Protein 3UEP (pdb70)

Foldseek 3Di:
DDPDCVPFDWDKDKDFADDDDDPVRVVPDDPVDDDDRPAPPWHWIFIDTVHHTFAIWTWDQDPNDIDTGGDTTDDDDDDTDDDDD/DDPDCVPPDWDKDKAQADDDDDPVRVVPDDVVDDDDRVADPQGKIFIATPNHGFAIWTWDDDPNDIDTGTDTTDDDDDDDDDDDD

Sequence (170 aa):
PLTDLNQLPVQVSFEVGRQILDWHTLTSLEPGSLIDLTTPVDGEEVRRLLANGRLLGHGRRLVEIQGRLGVRIERRLTEVTISLEVLFQPLTDLNQLPVQVSFEVGRRQILDWHTLTSLEEPGSLIDLTTPVDGEVRLLANGRLLGHGRLVEIQGRLGVRIERLTEVTISLEEVLFQ

Secondary structure (DSSP, 8-state):
----GGG-EEEEEEEES--EEEHHHHHH--TT-EEEEEEESS-EEEEEETTEEEEEEEEEEETTEEEEEEEEE---PPP------/--S-GGG-EEEEEEEEEEEEEEHHHHHT--TT-EEEEEEESS-EEEEEETTEEEEEEEEEEETTEEEEEEEEE------------

Solvent-accessible surface area: 10349 Å² total; per-residue (Å²): 140,67,131,51,104,76,99,4,76,1,57,1,16,0,9,1,3,81,91,93,5,40,95,86,53,15,82,74,21,107,88,35,24,98,9,75,0,90,30,77,51,50,11,86,0,17,0,26,1,69,60,118,70,16,0,48,1,94,8,24,106,50,97,45,101,7,0,0,87,3,97,155,53,44,182,50,107,26,77,66,163,65,137,187,152,120,87,153,51,93,61,96,22,76,4,46,2,18,0,11,9,17,152,51,135,15,44,93,120,65,14,78,75,21,107,86,40,26,71,14,38,9,80,59,79,53,83,4,81,0,56,1,9,2,78,61,127,56,13,0,40,0,78,3,42,120,78,167,44,151,7,0,0,106,1,65,117,68,63,177,48,101,36,86,81,157,73,141,167,157

Organism: Yersinia pseudotuberculosis serotype I (strain IP32953) (NCBI:txid273123)

Nearest PDB structures (foldseek):
  3uep-assembly1_B  TM=1.012E+00  e=7.853E-14  Yersinia pseudotuberculosis
  1o6a-assembly1_A  TM=7.546E-01  e=5.503E-05  Thermotoga maritima
  5xrw-assembly2_B  TM=7.931E-01  e=1.109E-04  Helicobacter pylori 26695
  8t8o-assembly1_N  TM=7.965E-01  e=2.367E-04  Salmonella enterica subsp. enterica serovar Typhimurium
  5xrw-assembly1_C  TM=8.140E-01  e=9.606E-04  Helicobacter pylori 26695

CATH classification: 2.30.330.10

InterPro domains:
  IPR001543 Flagellar motor switch protein FliN-like, C-terminal domain [PF01052] (232-301)
  IPR003283 Type III secretion system outer membrane, SpaO [PR01339] (119-132)
  IPR003283 Type III secretion system outer membrane, SpaO [PR01339] (173-183)
  IPR003283 Type III secretion system outer membrane, SpaO [PR01339] (234-246)
  IPR003283 Type III secretion system outer membrane, SpaO [PR01339] (278-295)
  IPR013385 Type III secretion system apparatus protein YscQ/HrcQ/SpaO [TIGR02551] (39-301)
  IPR036429 SpoA-like superfamily [G3DSA:2.30.330.10] (218-307)
  IPR036429 SpoA-like superfamily [SSF101801] (229-301)

B-factor: mean 47.92, std 18.42, range [18.28, 137.52]

Structure (mmCIF, N/CA/C/O backbone):
data_3UEP
#
_entry.id   3UEP
#
_cell.length_a   114.130
_cell.length_b   114.130
_cell.length_c   88.560
_cell.angle_alpha   90.00
_cell.angle_beta   90.00
_cell.angle_gamma   120.00
#
_symmetry.space_group_name_H-M   'H 3 2'
#
loop_
_entity.id
_entity.type
_entity.pdbx_description
1 polymer 'YscQ-C, type III secretion protein'
2 water water
#
loop_
_atom_site.group_PDB
_atom_site.id
_atom_site.type_symbol
_atom_site.label_atom_id
_atom_site.label_alt_id
_atom_site.label_comp_id
_atom_site.label_asym_id
_atom_site.label_entity_id
_atom_site.label_seq_id
_atom_site.pdbx_PDB_ins_code
_atom_site.Cartn_x
_atom_site.Cartn_y
_atom_site.Cartn_z
_atom_site.occupancy
_atom_site.B_iso_or_equiv
_atom_site.auth_seq_id
_atom_site.auth_comp_id
_atom_site.auth_asym_id
_atom_site.auth_atom_id
_atom_site.pdbx_PDB_model_num
ATOM 1 N N . PRO A 1 12 ? -23.609 12.952 -41.878 1.00 89.25 229 PRO A N 1
ATOM 2 C CA . PRO A 1 12 ? -23.401 14.251 -41.224 1.00 88.02 229 PRO A CA 1
ATOM 3 C C . PRO A 1 12 ? -24.003 14.267 -39.820 1.00 74.90 229 PRO A C 1
ATOM 4 O O . PRO A 1 12 ? -25.025 14.925 -39.612 1.00 74.95 229 PRO A O 1
ATOM 8 N N . LEU A 1 13 ? -23.372 13.565 -38.879 1.00 60.71 230 LEU A N 1
ATOM 9 C CA . LEU A 1 13 ? -23.931 13.388 -37.543 1.00 47.43 230 LEU A CA 1
ATOM 10 C C . LEU A 1 13 ? -23.688 14.581 -36.619 1.00 47.28 230 LEU A C 1
ATOM 11 O O . LEU A 1 13 ? -22.554 14.869 -36.233 1.00 48.33 230 LEU A O 1
ATOM 16 N N . THR A 1 14 ? -24.762 15.272 -36.258 1.00 43.46 231 THR A N 1
ATOM 17 C CA . THR A 1 14 ? -24.646 16.443 -35.399 1.00 44.41 231 THR A CA 1
ATOM 18 C C . THR A 1 14 ? -25.224 16.158 -34.015 1.00 41.83 231 THR A C 1
ATOM 19 O O . THR A 1 14 ? -25.072 16.940 -33.081 1.00 45.78 231 THR A O 1
ATOM 23 N N . ASP A 1 15 ? -25.883 15.016 -33.892 1.00 38.47 232 ASP A N 1
ATOM 24 C CA . ASP A 1 15 ? -26.425 14.560 -32.625 1.00 35.44 232 ASP A CA 1
ATOM 25 C C . ASP A 1 15 ? -25.662 13.305 -32.202 1.00 28.10 232 ASP A C 1
ATOM 26 O O . ASP A 1 15 ? -25.869 12.232 -32.757 1.00 37.39 232 ASP A O 1
ATOM 31 N N . LEU A 1 16 ? -24.765 13.441 -31.233 1.00 27.88 233 LEU A N 1
ATOM 32 C CA . LEU A 1 16 ? -23.949 12.312 -30.795 1.00 31.39 233 LEU A CA 1
ATOM 33 C C . LEU A 1 16 ? -24.797 11.157 -30.252 1.00 34.52 233 LEU A C 1
ATOM 34 O O . LEU A 1 16 ? -24.357 10.016 -30.251 1.00 33.78 233 LEU A O 1
ATOM 39 N N . ASN A 1 17 ? -26.009 11.455 -29.786 1.00 31.52 234 ASN A N 1
ATOM 40 C CA . ASN A 1 17 ? -26.900 10.418 -29.264 1.00 26.81 234 ASN A CA 1
ATOM 41 C C . ASN A 1 17 ? -27.330 9.446 -30.348 1.00 29.75 234 ASN A C 1
ATOM 42 O O . ASN A 1 17 ? -27.951 8.421 -30.064 1.00 32.27 234 ASN A O 1
ATOM 47 N N . GLN A 1 18 ? -27.008 9.774 -31.596 1.00 25.38 235 GLN A N 1
ATOM 48 C CA . GLN A 1 18 ? -27.348 8.901 -32.713 1.00 25.01 235 GLN A CA 1
ATOM 49 C C . GLN A 1 18 ? -26.142 8.145 -33.272 1.00 27.67 235 GLN A C 1
ATOM 50 O O . GLN A 1 18 ? -26.257 7.437 -34.286 1.00 26.30 235 GLN A O 1
ATOM 56 N N . LEU A 1 19 ? -24.994 8.278 -32.609 1.00 26.60 236 LEU A N 1
ATOM 57 C CA . LEU A 1 19 ? -23.775 7.573 -33.035 1.00 31.50 236 LEU A CA 1
ATOM 58 C C . LEU A 1 19 ? -23.996 6.061 -32.996 1.00 30.19 236 LEU A C 1
ATOM 59 O O . LEU A 1 19 ? -24.541 5.545 -32.028 1.00 28.91 236 LEU A O 1
ATOM 64 N N . PRO A 1 20 ? -23.553 5.343 -34.035 1.00 30.83 237 PRO A N 1
ATOM 65 C CA . PRO A 1 20 ? -23.762 3.889 -34.037 1.00 31.68 237 PRO A CA 1
ATOM 66 C C . PRO A 1 20 ? -22.839 3.174 -33.045 1.00 36.44 237 PRO A C 1
ATOM 67 O O . PRO A 1 20 ? -21.704 3.602 -32.834 1.00 35.98 237 PRO A O 1
ATOM 71 N N . VAL A 1 21 ? -23.346 2.095 -32.452 1.00 36.38 238 VAL A N 1
ATOM 72 C CA . VAL A 1 21 ? -22.557 1.187 -31.630 1.00 37.10 238 VAL A CA 1
ATOM 73 C C . VAL A 1 21 ? -22.830 -0.243 -32.087 1.00 38.85 238 VAL A C 1
ATOM 74 O O . VAL A 1 21 ? -23.989 -0.658 -32.206 1.00 36.47 238 VAL A O 1
ATOM 78 N N . GLN A 1 22 ? -21.761 -0.980 -32.374 1.00 29.95 239 GLN A N 1
ATOM 79 C CA . GLN A 1 22 ? -21.875 -2.372 -32.806 1.00 36.93 239 GLN A CA 1
ATOM 80 C C . GLN A 1 22 ? -22.032 -3.294 -31.599 1.00 35.32 239 GLN A C 1
ATOM 81 O O . GLN A 1 22 ? -21.086 -3.514 -30.831 1.00 32.45 239 GLN A O 1
ATOM 83 N N . VAL A 1 23 ? -23.242 -3.811 -31.418 1.00 32.00 240 VAL A N 1
ATOM 84 C CA . VAL A 1 23 ? -23.530 -4.671 -30.281 1.00 29.94 240 VAL A CA 1
ATOM 85 C C . VAL A 1 23 ? -23.594 -6.107 -30.767 1.00 35.03 240 VAL A C 1
ATOM 86 O O . VAL A 1 23 ? -24.169 -6.381 -31.814 1.00 38.15 240 VAL A O 1
ATOM 90 N N . SER A 1 24 ? -22.963 -7.013 -30.033 1.00 31.48 241 SER A N 1
ATOM 91 C CA . SER A 1 24 ? -23.019 -8.432 -30.368 1.00 36.44 241 SER A CA 1
ATOM 92 C C . SER A 1 24 ? -23.527 -9.228 -29.161 1.00 37.55 241 SER A C 1
ATOM 93 O O . SER A 1 24 ? -23.410 -8.773 -28.015 1.00 32.59 241 SER A O 1
ATOM 96 N N . PHE A 1 25 ? -24.101 -10.401 -29.422 1.00 33.23 242 PHE A N 1
ATOM 97 C CA . PHE A 1 25 ? -24.721 -11.210 -28.372 1.00 31.64 242 PHE A CA 1
ATOM 98 C C . PHE A 1 25 ? -24.081 -12.583 -28.383 1.00 28.81 242 PHE A C 1
ATOM 99 O O . PHE A 1 25 ? -24.081 -13.255 -29.407 1.00 28.67 242 PHE A O 1
ATOM 107 N N . GLU A 1 26 ? -23.540 -13.003 -27.245 1.00 24.85 243 GLU A N 1
ATOM 108 C CA . GLU A 1 26 ? -22.801 -14.246 -27.172 1.00 30.44 243 GLU A CA 1
ATOM 109 C C . GLU A 1 26 ? -23.388 -15.181 -26.137 1.00 35.59 243 GLU A C 1
ATOM 110 O O . GLU A 1 26 ? -23.817 -14.735 -25.079 1.00 32.70 243 GLU A O 1
ATOM 116 N N . VAL A 1 27 ? -23.369 -16.482 -26.425 1.00 34.62 244 VAL A N 1
ATOM 117 C CA . VAL A 1 27 ? -23.844 -17.474 -25.466 1.00 36.05 244 VAL A CA 1
ATOM 118 C C . VAL A 1 27 ? -22.797 -18.551 -25.222 1.00 30.27 244 VAL A C 1
ATOM 119 O O . VAL A 1 27 ? -21.977 -18.839 -26.082 1.00 26.26 244 VAL A O 1
ATOM 123 N N . GLY A 1 28 ? -22.838 -19.152 -24.043 1.00 62.97 245 GLY A N 1
ATOM 124 C CA . GLY A 1 28 ? -22.074 -20.352 -23.813 1.00 58.09 245 GLY A CA 1
ATOM 125 C C . GLY A 1 28 ? -20.652 -20.129 -23.362 1.00 58.42 245 GLY A C 1
ATOM 126 O O . GLY A 1 28 ? -20.191 -18.982 -23.234 1.00 54.16 245 GLY A O 1
ATOM 127 N N . ARG A 1 29 ? -19.971 -21.254 -23.120 1.00 54.21 246 ARG A N 1
ATOM 128 C CA . ARG A 1 29 ? -18.628 -21.286 -22.551 1.00 56.54 246 ARG A CA 1
ATOM 129 C C . ARG A 1 29 ? -17.694 -20.394 -23.329 1.00 57.69 246 ARG A C 1
ATOM 130 O O . ARG A 1 29 ? -17.996 -19.956 -24.444 1.00 60.20 246 ARG A O 1
ATOM 138 N N . GLN A 1 30 ? -16.534 -20.152 -22.750 1.00 63.81 247 GLN A N 1
ATOM 139 C CA . GLN A 1 30 ? -15.567 -19.293 -23.398 1.00 66.47 247 GLN A CA 1
ATOM 140 C C . GLN A 1 30 ? -14.215 -19.987 -23.480 1.00 66.71 247 GLN A C 1
ATOM 141 O O . GLN A 1 30 ? -13.235 -19.367 -23.896 1.00 78.43 247 GLN A O 1
ATOM 147 N N . ILE A 1 31 ? -14.160 -21.272 -23.103 1.00 52.46 248 ILE A N 1
ATOM 148 C CA . ILE A 1 31 ? -12.887 -22.006 -23.140 1.00 58.32 248 ILE A CA 1
ATOM 149 C C . ILE A 1 31 ? -12.942 -23.387 -23.799 1.00 67.85 248 ILE A C 1
ATOM 150 O O . ILE A 1 31 ? -13.631 -24.284 -23.317 1.00 81.31 248 ILE A O 1
ATOM 155 N N . LEU A 1 32 ? -12.204 -23.548 -24.896 1.00 56.09 249 LEU A N 1
ATOM 156 C CA . LEU A 1 32 ? -11.899 -24.871 -25.447 1.00 41.70 249 LEU A CA 1
ATOM 157 C C . LEU A 1 32 ? -10.382 -25.020 -25.526 1.00 39.78 249 LEU A C 1
ATOM 158 O O . LEU A 1 32 ? -9.687 -24.091 -25.950 1.00 34.97 249 LEU A O 1
ATOM 163 N N . ASP A 1 33 ? -9.847 -26.167 -25.128 1.00 30.02 250 ASP A N 1
ATOM 164 C CA . ASP A 1 33 ? -8.423 -26.384 -25.358 1.00 29.77 250 ASP A CA 1
ATOM 165 C C . ASP A 1 33 ? -8.119 -26.628 -26.836 1.00 26.73 250 ASP A C 1
ATOM 166 O O . ASP A 1 33 ? -9.024 -26.741 -27.653 1.00 37.17 250 ASP A O 1
ATOM 171 N N . TRP A 1 34 ? -6.839 -26.702 -27.180 1.00 33.95 251 TRP A N 1
ATOM 172 C CA . TRP A 1 34 ? -6.442 -26.860 -28.577 1.00 25.76 251 TRP A CA 1
ATOM 173 C C . TRP A 1 34 ? -6.798 -28.220 -29.152 1.00 18.42 251 TRP A C 1
ATOM 174 O O . TRP A 1 34 ? -7.204 -28.309 -30.311 1.00 23.23 251 TRP A O 1
ATOM 185 N N . HIS A 1 35 ? -6.628 -29.282 -28.369 1.00 18.28 252 HIS A N 1
ATOM 186 C CA . HIS A 1 35 ? -7.081 -30.615 -28.816 1.00 27.29 252 HIS A CA 1
ATOM 187 C C . HIS A 1 35 ? -8.518 -30.516 -29.333 1.00 30.81 252 HIS A C 1
ATOM 188 O O . HIS A 1 35 ? -8.852 -31.040 -30.389 1.00 29.37 252 HIS A O 1
ATOM 195 N N . THR A 1 36 ? -9.367 -29.847 -28.563 1.00 34.89 253 THR A N 1
ATOM 196 C CA . THR A 1 36 ? -10.781 -29.709 -28.902 1.00 26.69 253 THR A CA 1
ATOM 197 C C . THR A 1 36 ? -10.996 -28.875 -30.170 1.00 23.02 253 THR A C 1
ATOM 198 O O . THR A 1 36 ? -11.758 -29.282 -31.039 1.00 32.68 253 THR A O 1
ATOM 202 N N . LEU A 1 37 ? -10.301 -27.745 -30.300 1.00 20.36 254 LEU A N 1
ATOM 203 C CA . LEU A 1 37 ? -10.452 -26.899 -31.497 1.00 20.81 254 LEU A CA 1
ATOM 204 C C . LEU A 1 37 ? -9.932 -27.571 -32.745 1.00 27.57 254 LEU A C 1
ATOM 205 O O . LEU A 1 37 ? -10.546 -27.480 -33.811 1.00 30.59 254 LEU A O 1
ATOM 210 N N . THR A 1 38 ? -8.780 -28.225 -32.632 1.00 28.67 255 THR A N 1
ATOM 211 C CA . THR A 1 38 ? -8.198 -28.882 -33.806 1.00 28.24 255 THR A CA 1
ATOM 212 C C . THR A 1 38 ? -8.988 -30.112 -34.234 1.00 22.50 255 THR A C 1
ATOM 213 O O . THR A 1 38 ? -8.922 -30.517 -35.384 1.00 27.31 255 THR A O 1
ATOM 217 N N . SER A 1 39 ? -9.741 -30.710 -33.322 1.00 25.85 256 SER A N 1
ATOM 218 C CA . SER A 1 39 ? -10.591 -31.857 -33.699 1.00 34.29 256 SER A CA 1
ATOM 219 C C . SER A 1 39 ? -11.923 -31.431 -34.328 1.00 30.15 256 SER A C 1
ATOM 220 O O . SER A 1 39 ? -12.646 -32.255 -34.864 1.00 26.89 256 SER A O 1
ATOM 223 N N . LEU A 1 40 ? -12.253 -30.147 -34.268 1.00 37.94 257 LEU A N 1
ATOM 224 C CA . LEU A 1 40 ? -13.532 -29.691 -34.813 1.00 33.62 257 LEU A CA 1
ATOM 225 C C . LEU A 1 40 ? -13.625 -29.932 -36.316 1.00 33.60 257 LEU A C 1
ATOM 226 O O . LEU A 1 40 ? -12.650 -29.747 -37.044 1.00 29.76 257 LEU A O 1
ATOM 231 N N . GLU A 1 41 ? -14.795 -30.389 -36.764 1.00 27.09 258 GLU A N 1
ATOM 232 C CA . GLU A 1 41 ? -15.090 -30.512 -38.186 1.00 34.13 258 GLU A CA 1
ATOM 233 C C . GLU A 1 41 ? -16.609 -30.403 -38.374 1.00 27.69 258 GLU A C 1
ATOM 234 O O . GLU A 1 41 ? -17.360 -30.453 -37.400 1.00 23.35 258 GLU A O 1
ATOM 240 N N . PRO A 1 42 ? -17.066 -30.234 -39.621 1.00 19.58 259 PRO A N 1
ATOM 241 C CA . PRO A 1 42 ? -18.518 -30.175 -39.843 1.00 31.28 259 PRO A CA 1
ATOM 242 C C . PRO A 1 42 ? -19.202 -31.416 -39.270 1.00 29.04 259 PRO A C 1
ATOM 243 O O . PRO A 1 42 ? -18.756 -32.544 -39.516 1.00 31.72 259 PRO A O 1
ATOM 247 N N . GLY A 1 43 ? -20.264 -31.206 -38.499 1.00 26.62 260 GLY A N 1
ATOM 248 C CA . GLY A 1 43 ? -20.941 -32.298 -37.811 1.00 23.53 260 GLY A CA 1
ATOM 249 C C . GLY A 1 43 ? -20.590 -32.353 -36.336 1.00 27.26 260 GLY A C 1
ATOM 250 O O . GLY A 1 43 ? -21.339 -32.940 -35.549 1.00 27.45 260 GLY A O 1
ATOM 251 N N . SER A 1 44 ? -19.460 -31.743 -35.951 1.00 23.97 261 SER A N 1
ATOM 252 C CA . SER A 1 44 ? -19.055 -31.741 -34.537 1.00 23.56 261 SER A CA 1
ATOM 253 C C . SER A 1 44 ? -20.113 -31.070 -33.682 1.00 24.21 261 SER A C 1
ATOM 254 O O . SER A 1 44 ? -20.691 -30.072 -34.094 1.00 27.33 261 SER A O 1
ATOM 257 N N . LEU A 1 45 ? -20.362 -31.615 -32.492 1.00 24.59 262 LEU A N 1
ATOM 258 C CA . LEU A 1 45 ? -21.313 -31.009 -31.556 1.00 23.32 262 LEU A CA 1
ATOM 259 C C . LEU A 1 45 ? -20.582 -30.454 -30.354 1.00 34.84 262 LEU A C 1
ATOM 260 O O . LEU A 1 45 ? -19.648 -31.073 -29.836 1.00 38.08 262 LEU A O 1
ATOM 265 N N . ILE A 1 46 ? -20.995 -29.269 -29.923 1.00 34.99 263 ILE A N 1
ATOM 266 C CA . ILE A 1 46 ? -20.384 -28.646 -28.773 1.00 30.76 263 ILE A CA 1
ATOM 267 C C . ILE A 1 46 ? -21.468 -28.329 -27.780 1.00 32.19 263 ILE A C 1
ATOM 268 O O . ILE A 1 46 ? -22.478 -27.700 -28.114 1.00 32.39 263 ILE A O 1
ATOM 273 N N . ASP A 1 47 ? -21.261 -28.792 -26.557 1.00 30.15 264 ASP A N 1
ATOM 274 C CA . ASP A 1 47 ? -22.124 -28.409 -25.473 1.00 39.64 264 ASP A CA 1
ATOM 275 C C . ASP A 1 47 ? -21.655 -27.025 -25.014 1.00 46.82 264 ASP A C 1
ATOM 276 O O . ASP A 1 47 ? -20.463 -26.831 -24.755 1.00 43.62 264 ASP A O 1
ATOM 281 N N . LEU A 1 48 ? -22.579 -26.069 -24.938 1.00 40.59 265 LEU A N 1
ATOM 282 C CA . LEU A 1 48 ? -22.242 -24.693 -24.581 1.00 42.87 265 LEU A CA 1
ATOM 283 C C . LEU A 1 48 ? -22.211 -24.463 -23.069 1.00 51.04 265 LEU A C 1
ATOM 284 O O . LEU A 1 48 ? -21.987 -23.341 -22.614 1.00 54.87 265 LEU A O 1
ATOM 289 N N . THR A 1 49 ? -22.446 -25.524 -22.297 1.00 81.69 266 THR A N 1
ATOM 290 C CA . THR A 1 49 ? -22.421 -25.448 -20.836 1.00 69.12 266 THR A CA 1
ATOM 291 C C . THR A 1 49 ? -23.435 -24.440 -20.306 1.00 66.98 266 THR A C 1
ATOM 292 O O . THR A 1 49 ? -23.136 -23.669 -19.400 1.00 76.36 266 THR A O 1
ATOM 296 N N . THR A 1 50 ? -24.631 -24.440 -20.881 1.00 68.46 267 THR A N 1
ATOM 297 C CA . THR A 1 50 ? -25.717 -23.575 -20.412 1.00 70.42 267 THR A CA 1
ATOM 298 C C . THR A 1 50 ? -27.058 -24.175 -20.823 1.00 69.69 267 THR A C 1
ATOM 299 O O . THR A 1 50 ? -27.134 -24.889 -21.822 1.00 67.52 267 THR A O 1
ATOM 303 N N . PRO A 1 51 ? -28.127 -23.887 -20.059 1.00 72.47 268 PRO A N 1
ATOM 304 C CA . PRO A 1 51 ? -29.445 -24.417 -20.433 1.00 67.30 268 PRO A CA 1
ATOM 305 C C . PRO A 1 51 ? -29.907 -23.801 -21.753 1.00 69.53 268 PRO A C 1
ATOM 306 O O . PRO A 1 51 ? -29.183 -22.977 -22.325 1.00 71.95 268 PRO A O 1
ATOM 310 N N . VAL A 1 52 ? -31.087 -24.194 -22.226 1.00 68.08 269 VAL A N 1
ATOM 311 C CA . VAL A 1 52 ? -31.611 -23.697 -23.499 1.00 77.61 269 VAL A CA 1
ATOM 312 C C . VAL A 1 52 ? -31.892 -22.192 -23.489 1.00 86.97 269 VAL A C 1
ATOM 313 O O . VAL A 1 52 ? -31.856 -21.547 -24.537 1.00 80.88 269 VAL A O 1
ATOM 317 N N . ASP A 1 53 ? -32.170 -21.638 -22.311 1.00 101.14 270 ASP A N 1
ATOM 318 C CA . ASP A 1 53 ? -32.212 -20.184 -22.150 1.00 110.39 270 ASP A CA 1
ATOM 319 C C . ASP A 1 53 ? -30.784 -19.655 -21.956 1.00 107.73 270 ASP A C 1
ATOM 320 O O . ASP A 1 53 ? -30.128 -19.251 -22.919 1.00 108.92 270 ASP A O 1
ATOM 325 N N . GLY A 1 54 ? -30.296 -19.673 -20.721 1.00 103.01 271 GLY A N 1
ATOM 326 C CA . GLY A 1 54 ? -28.879 -19.481 -20.473 1.00 96.63 271 GLY A CA 1
ATOM 327 C C . GLY A 1 54 ? -28.286 -18.112 -20.753 1.00 92.39 271 GLY A C 1
ATOM 328 O O . GLY A 1 54 ? -28.838 -17.297 -21.487 1.00 86.07 271 GLY A O 1
ATOM 329 N N . GLU A 1 55 ? -27.115 -17.899 -20.170 1.00 43.51 272 GLU A N 1
ATOM 330 C CA A GLU A 1 55 ? -26.442 -16.603 -20.187 0.58 42.65 272 GLU A CA 1
ATOM 331 C CA B GLU A 1 55 ? -26.426 -16.615 -20.193 0.42 42.59 272 GLU A CA 1
ATOM 332 C C . GLU A 1 55 ? -26.155 -16.079 -21.595 1.00 35.99 272 GLU A C 1
ATOM 333 O O . GLU A 1 55 ? -25.586 -16.772 -22.432 1.00 35.38 272 GLU A O 1
ATOM 344 N N . VAL A 1 56 ? -26.554 -14.836 -21.843 1.00 34.24 273 VAL A N 1
ATOM 345 C CA . VAL A 1 56 ? -26.140 -14.121 -23.043 1.00 33.83 273 VAL A CA 1
ATOM 346 C C . VAL A 1 56 ? -25.290 -12.949 -22.560 1.00 37.50 273 VAL A C 1
ATOM 347 O O . VAL A 1 56 ? -25.665 -12.245 -21.618 1.00 38.86 273 VAL A O 1
ATOM 351 N N . ARG A 1 57 ? -24.126 -12.753 -23.162 1.00 34.64 274 ARG A N 1
ATOM 352 C CA A ARG A 1 57 ? -23.326 -11.579 -22.846 0.50 32.01 274 ARG A CA 1
ATOM 353 C CA B ARG A 1 57 ? -23.309 -11.581 -22.858 0.50 32.05 274 ARG A CA 1
ATOM 354 C C . ARG A 1 57 ? -23.508 -10.562 -23.963 1.00 35.28 274 ARG A C 1
ATOM 355 O O . ARG A 1 57 ? -23.432 -10.905 -25.139 1.00 36.79 274 ARG A O 1
ATOM 370 N N . LEU A 1 58 ? -23.780 -9.314 -23.589 1.00 33.10 275 LEU A N 1
ATOM 371 C CA . LEU A 1 58 ? -23.839 -8.247 -24.569 1.00 32.47 275 LEU A CA 1
ATOM 372 C C . LEU A 1 58 ? -22.491 -7.563 -24.642 1.00 32.58 275 LEU A C 1
ATOM 373 O O . LEU A 1 58 ? -21.968 -7.099 -23.635 1.00 36.42 275 LEU A O 1
ATOM 378 N N . LEU A 1 59 ? -21.932 -7.490 -25.840 1.00 31.09 276 LEU A N 1
ATOM 379 C CA . LEU A 1 59 ? -20.694 -6.777 -26.034 1.00 25.30 276 LEU A CA 1
ATOM 380 C C . LEU A 1 59 ? -20.992 -5.532 -26.873 1.00 42.78 276 LEU A C 1
ATOM 381 O O . LEU A 1 59 ? -21.799 -5.581 -27.798 1.00 45.75 276 LEU A O 1
ATOM 386 N N . ALA A 1 60 ? -20.387 -4.405 -26.503 1.00 42.42 277 ALA A N 1
ATOM 387 C CA . ALA A 1 60 ? -20.479 -3.179 -27.294 1.00 48.19 277 ALA A CA 1
ATOM 388 C C . ALA A 1 60 ? -19.078 -2.930 -27.809 1.00 45.25 277 ALA A C 1
ATOM 389 O O . ALA A 1 60 ? -18.150 -2.749 -27.026 1.00 45.84 277 ALA A O 1
ATOM 391 N N . ASN A 1 61 ? -18.919 -2.975 -29.126 1.00 48.32 278 ASN A N 1
ATOM 392 C CA . ASN A 1 61 ? -17.587 -2.953 -29.724 1.00 56.86 278 ASN A CA 1
ATOM 393 C C . ASN A 1 61 ? -16.593 -3.926 -29.042 1.00 57.53 278 ASN A C 1
ATOM 394 O O . ASN A 1 61 ? -15.434 -3.575 -28.801 1.00 59.01 278 ASN A O 1
ATOM 399 N N . GLY A 1 62 ? -17.050 -5.139 -28.729 1.00 49.70 279 GLY A N 1
ATOM 400 C CA . GLY A 1 62 ? -16.188 -6.148 -28.128 1.00 44.85 279 GLY A CA 1
ATOM 401 C C . GLY A 1 62 ? -15.913 -6.088 -26.625 1.00 52.79 279 GLY A C 1
ATOM 402 O O . GLY A 1 62 ? -15.212 -6.953 -26.099 1.00 48.57 279 GLY A O 1
ATOM 403 N N . ARG A 1 63 ? -16.451 -5.081 -25.934 1.00 51.00 280 ARG A N 1
ATOM 404 C CA . ARG A 1 63 ? -16.321 -4.973 -24.481 1.00 47.53 280 ARG A CA 1
ATOM 405 C C . ARG A 1 63 ? -17.646 -5.299 -23.789 1.00 41.83 280 ARG A C 1
ATOM 406 O O . ARG A 1 63 ? -18.711 -4.921 -24.265 1.00 43.88 280 ARG A O 1
ATOM 414 N N . LEU A 1 64 ? -17.571 -5.964 -22.644 1.00 42.41 281 LEU A N 1
ATOM 415 C CA . LEU A 1 64 ? -18.758 -6.456 -21.953 1.00 40.14 281 LEU A CA 1
ATOM 416 C C . LEU A 1 64 ? -19.680 -5.316 -21.507 1.00 39.25 281 LEU A C 1
ATOM 417 O O . LEU A 1 64 ? -19.280 -4.437 -20.746 1.00 40.62 281 LEU A O 1
ATOM 422 N N . LEU A 1 65 ? -20.926 -5.355 -21.968 1.00 27.54 282 LEU A N 1
ATOM 423 C CA . LEU A 1 65 ? -21.884 -4.294 -21.693 1.00 32.92 282 LEU A CA 1
ATOM 424 C C . LEU A 1 65 ? -22.976 -4.776 -20.739 1.00 37.64 282 LEU A C 1
ATOM 425 O O . LEU A 1 65 ? -23.600 -3.988 -20.042 1.00 42.22 282 LEU A O 1
ATOM 430 N N . GLY A 1 66 ? -23.220 -6.078 -20.713 1.00 37.44 283 GLY A N 1
ATOM 431 C CA . GLY A 1 66 ? -24.254 -6.611 -19.848 1.00 33.15 283 GLY A CA 1
ATOM 432 C C . GLY A 1 66 ? -24.586 -8.060 -20.110 1.00 32.16 283 GLY A C 1
ATOM 433 O O . GLY A 1 66 ? -23.969 -8.708 -20.966 1.00 35.36 283 GLY A O 1
ATOM 434 N N . HIS A 1 67 ? -25.570 -8.562 -19.373 1.00 34.13 284 HIS A N 1
ATOM 435 C CA . HIS A 1 67 ? -25.924 -9.981 -19.392 1.00 37.55 284 HIS A CA 1
ATOM 436 C C . HIS A 1 67 ? -27.432 -10.116 -19.568 1.00 36.34 284 HIS A C 1
ATOM 437 O O . HIS A 1 67 ? -28.201 -9.263 -19.133 1.00 35.41 284 HIS A O 1
ATOM 444 N N . GLY A 1 68 ? -27.843 -11.194 -20.218 1.00 31.16 285 GLY A N 1
ATOM 445 C CA . GLY A 1 68 ? -29.232 -11.406 -20.547 1.00 30.12 285 GLY A CA 1
ATOM 446 C C . GLY A 1 68 ? -29.536 -12.887 -20.675 1.00 36.57 285 GLY A C 1
ATOM 447 O O . GLY A 1 68 ? -28.709 -13.736 -20.356 1.00 34.94 285 GLY A O 1
ATOM 448 N N . ARG A 1 69 ? -30.723 -13.189 -21.177 1.00 34.64 286 ARG A N 1
ATOM 449 C CA A ARG A 1 69 ? -31.188 -14.556 -21.302 0.62 37.09 286 ARG A CA 1
ATOM 450 C CA B ARG A 1 69 ? -31.173 -14.562 -21.309 0.38 37.86 286 ARG A CA 1
ATOM 451 C C . ARG A 1 69 ? -31.781 -14.763 -22.689 1.00 38.26 286 ARG A C 1
ATOM 452 O O . ARG A 1 69 ? -32.524 -13.911 -23.174 1.00 45.70 286 ARG A O 1
ATOM 467 N N . LEU A 1 70 ? -31.455 -15.882 -23.335 1.00 34.85 287 LEU A N 1
ATOM 468 C CA . LEU A 1 70 ? -32.073 -16.184 -24.621 1.00 42.60 287 LEU A CA 1
ATOM 469 C C . LEU A 1 70 ? -33.538 -16.495 -24.387 1.00 48.27 287 LEU A C 1
ATOM 470 O O . LEU A 1 70 ? -33.866 -17.274 -23.499 1.00 49.60 287 LEU A O 1
ATOM 475 N N . VAL A 1 71 ? -34.413 -15.893 -25.185 1.00 47.59 288 VAL A N 1
ATOM 476 C CA . VAL A 1 71 ? -35.830 -16.240 -25.184 1.00 43.53 288 VAL A CA 1
ATOM 477 C C . VAL A 1 71 ? -36.295 -16.477 -26.622 1.00 48.08 288 VAL A C 1
ATOM 478 O O . VAL A 1 71 ? -35.665 -16.011 -27.574 1.00 49.89 288 VAL A O 1
ATOM 482 N N . GLU A 1 72 ? -37.394 -17.207 -26.775 1.00 59.00 289 GLU A N 1
ATOM 483 C CA . GLU A 1 72 ? -37.964 -17.470 -28.090 1.00 68.15 289 GLU A CA 1
ATOM 484 C C . GLU A 1 72 ? -39.330 -16.810 -28.200 1.00 71.40 289 GLU A C 1
ATOM 485 O O . GLU A 1 72 ? -40.336 -17.373 -27.765 1.00 82.05 289 GLU A O 1
ATOM 491 N N . ILE A 1 73 ? -39.372 -15.612 -28.770 1.00 65.89 290 ILE A N 1
ATOM 492 C CA . ILE A 1 73 ? -40.649 -14.929 -28.946 1.00 72.95 290 ILE A CA 1
ATOM 493 C C . ILE A 1 73 ? -41.261 -15.174 -30.323 1.00 69.56 290 ILE A C 1
ATOM 494 O O . ILE A 1 73 ? -40.858 -14.563 -31.312 1.00 76.22 290 ILE A O 1
ATOM 499 N N . GLN A 1 74 ? -42.235 -16.078 -30.371 1.00 68.12 291 GLN A N 1
ATOM 500 C CA . GLN A 1 74 ? -42.991 -16.338 -31.588 1.00 73.21 291 GLN A CA 1
ATOM 501 C C . GLN A 1 74 ? -42.108 -16.899 -32.691 1.00 73.59 291 GLN A C 1
ATOM 502 O O . GLN A 1 74 ? -42.132 -16.416 -33.824 1.00 75.09 291 GLN A O 1
ATOM 504 N N . GLY A 1 75 ? -41.330 -17.923 -32.353 1.00 74.84 292 GLY A N 1
ATOM 505 C CA . GLY A 1 75 ? -40.499 -18.601 -33.328 1.00 74.04 292 GLY A CA 1
ATOM 506 C C . GLY A 1 75 ? -39.242 -17.831 -33.675 1.00 80.18 292 GLY A C 1
ATOM 507 O O . GLY A 1 75 ? -38.454 -18.271 -34.518 1.00 87.03 292 GLY A O 1
ATOM 508 N N . ARG A 1 76 ? -39.050 -16.683 -33.029 1.00 73.13 293 ARG A N 1
ATOM 509 C CA . ARG A 1 76 ? -37.849 -15.878 -33.250 1.00 68.19 293 ARG A CA 1
ATOM 510 C C . ARG A 1 76 ? -37.000 -15.722 -31.996 1.00 57.12 293 ARG A C 1
ATOM 511 O O . ARG A 1 76 ? -37.506 -15.638 -30.884 1.00 62.89 293 ARG A O 1
ATOM 519 N N . LEU A 1 77 ? -35.694 -15.668 -32.195 1.00 46.05 294 LEU A N 1
ATOM 520 C CA . LEU A 1 77 ? -34.748 -15.558 -31.106 1.00 42.53 294 LEU A CA 1
ATOM 521 C C . LEU A 1 77 ? -34.671 -14.127 -30.573 1.00 40.64 294 LEU A C 1
ATOM 522 O O . LEU A 1 77 ? -34.565 -13.166 -31.340 1.00 40.37 294 LEU A O 1
ATOM 527 N N . GLY A 1 78 ? -34.718 -13.986 -29.256 1.00 38.33 295 GLY A N 1
ATOM 528 C CA . GLY A 1 78 ? -34.555 -12.685 -28.640 1.00 38.51 295 GLY A CA 1
ATOM 529 C C . GLY A 1 78 ? -33.676 -12.745 -27.412 1.00 39.88 295 GLY A C 1
ATOM 530 O O . GLY A 1 78 ? -33.274 -13.829 -26.970 1.00 39.79 295 GLY A O 1
ATOM 531 N N . VAL A 1 79 ? -33.372 -11.572 -26.861 1.00 33.22 296 VAL A N 1
ATOM 532 C CA . VAL A 1 79 ? -32.586 -11.487 -25.647 1.00 33.16 296 VAL A CA 1
ATOM 533 C C . VAL A 1 79 ? -33.295 -10.621 -24.612 1.00 41.88 296 VAL A C 1
ATOM 534 O O . VAL A 1 79 ? -33.587 -9.453 -24.877 1.00 39.75 296 VAL A O 1
ATOM 538 N N . ARG A 1 80 ? -33.590 -11.149 -23.436 1.00 39.92 297 ARG A N 1
ATOM 539 C CA . ARG A 1 80 ? -34.129 -10.327 -22.375 1.00 39.88 297 ARG A CA 1
ATOM 540 C C . ARG A 1 80 ? -33.078 -9.870 -21.412 1.00 44.43 297 ARG A C 1
ATOM 541 O O . ARG A 1 80 ? -32.479 -10.659 -20.790 1.00 45.15 297 ARG A O 1
ATOM 549 N N . ILE A 1 81 ? -32.886 -8.572 -21.286 1.00 38.08 298 ILE A N 1
ATOM 550 C CA . ILE A 1 81 ? -31.839 -7.987 -20.453 1.00 25.15 298 ILE A CA 1
ATOM 551 C C . ILE A 1 81 ? -32.070 -8.294 -18.981 1.00 29.21 298 ILE A C 1
ATOM 552 O O . ILE A 1 81 ? -33.200 -8.231 -18.492 1.00 29.29 298 ILE A O 1
ATOM 557 N N . GLU A 1 82 ? -30.993 -8.603 -18.268 1.00 28.20 299 GLU A N 1
ATOM 558 C CA . GLU A 1 82 ? -31.097 -8.927 -16.853 1.00 34.55 299 GLU A CA 1
ATOM 559 C C . GLU A 1 82 ? -30.258 -7.999 -16.004 1.00 34.21 299 GLU A C 1
ATOM 560 O O . GLU A 1 82 ? -30.586 -7.726 -14.850 1.00 42.04 299 GLU A O 1
ATOM 566 N N . ARG A 1 83 ? -29.198 -7.484 -16.607 1.00 39.38 300 ARG A N 1
ATOM 567 C CA A ARG A 1 83 ? -28.188 -6.732 -15.882 0.47 40.79 300 ARG A CA 1
ATOM 568 C CA B ARG A 1 83 ? -28.180 -6.751 -15.877 0.53 40.63 300 ARG A CA 1
ATOM 569 C C . ARG A 1 83 ? -27.306 -5.973 -16.864 1.00 37.39 300 ARG A C 1
ATOM 570 O O . ARG A 1 83 ? -26.996 -6.468 -17.942 1.00 37.44 300 ARG A O 1
ATOM 585 N N . LEU A 1 84 ? -26.824 -4.817 -16.454 1.00 45.98 301 LEU A N 1
ATOM 586 C CA . LEU A 1 84 ? -25.980 -3.994 -17.280 1.00 40.94 301 LEU A CA 1
ATOM 587 C C . LEU A 1 84 ? -24.773 -3.624 -16.559 1.00 39.20 301 LEU A C 1
ATOM 588 O O . LEU A 1 84 ? -24.804 -3.296 -15.447 1.00 49.82 301 LEU A O 1
ATOM 593 N N . THR A 1 85 ? -23.671 -3.674 -17.229 1.00 51.19 302 THR A N 1
ATOM 594 C CA . THR A 1 85 ? -22.433 -3.326 -16.553 1.00 60.52 302 THR A CA 1
ATOM 595 C C . THR A 1 85 ? -21.888 -1.984 -17.060 1.00 57.26 302 THR A C 1
ATOM 596 O O . THR A 1 85 ? -22.160 -1.558 -18.186 1.00 51.23 302 THR A O 1
ATOM 600 N N . GLU A 1 86 ? -21.134 -1.311 -16.205 1.00 59.62 303 GLU A N 1
ATOM 601 C CA . GLU A 1 86 ? -20.527 -0.048 -1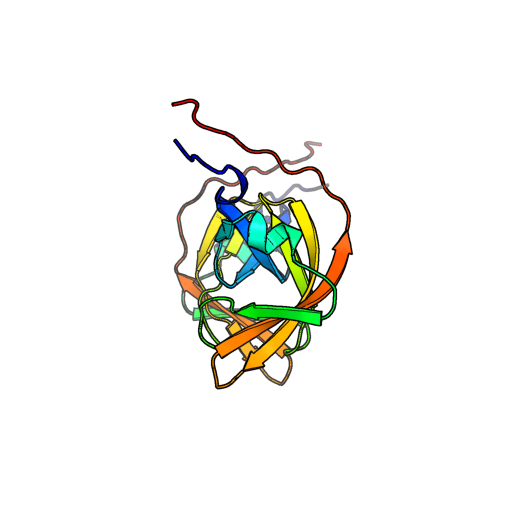6.562 1.00 57.43 303 GLU A CA 1
ATOM 602 C C . GLU A 1 86 ? -19.361 -0.357 -17.474 1.00 59.30 303 GLU A C 1
ATOM 603 O O . GLU A 1 86 ? -18.631 -1.325 -17.252 1.00 62.72 303 GLU A O 1
ATOM 609 N N . VAL A 1 87 ? -19.187 0.450 -18.513 1.00 54.17 304 VAL A N 1
ATOM 610 C CA . VAL A 1 87 ? -18.104 0.223 -19.452 1.00 51.61 304 VAL A CA 1
ATOM 611 C C . VAL A 1 87 ? -17.859 1.455 -20.306 1.00 53.53 304 VAL A C 1
ATOM 612 O O . VAL A 1 87 ? -18.782 2.221 -20.585 1.00 57.16 304 VAL A O 1
ATOM 616 N N . THR A 1 88 ? -16.608 1.632 -20.720 1.00 47.71 305 THR A N 1
ATOM 617 C CA . THR A 1 88 ? -16.226 2.7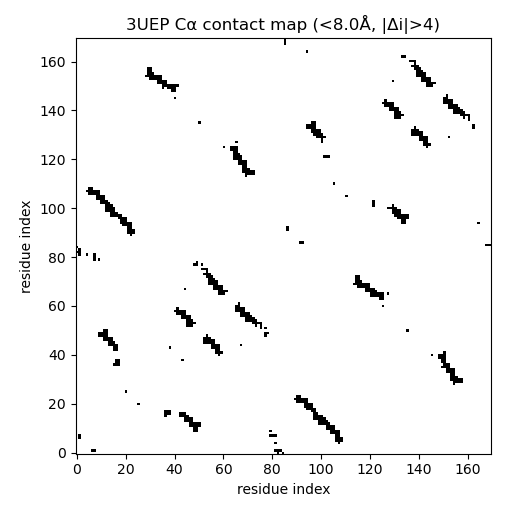43 -21.576 1.00 45.02 305 THR A CA 1
ATOM 618 C C . THR A 1 88 ? -16.208 2.340 -23.033 1.00 46.76 305 THR A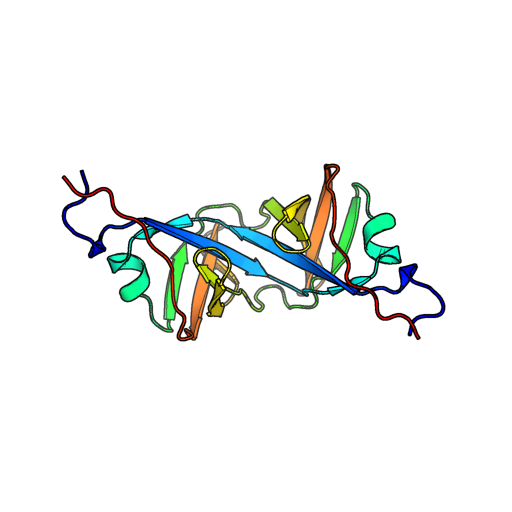 C 1
ATOM 619 O O . THR A 1 88 ? -15.424 1.496 -23.451 1.00 55.24 305 THR A O 1
ATOM 623 N N . ILE A 1 89 ? -17.084 2.962 -23.806 1.00 48.09 306 ILE A N 1
ATOM 624 C CA . ILE A 1 89 ? -17.211 2.671 -25.222 1.00 41.12 306 ILE A CA 1
ATOM 625 C C . ILE A 1 89 ? -16.497 3.738 -26.026 1.00 48.88 306 ILE A C 1
ATOM 626 O O . ILE A 1 89 ? -16.627 4.939 -25.746 1.00 42.97 306 ILE A O 1
ATOM 631 N N . SER A 1 90 ? -15.738 3.300 -27.022 1.00 54.67 307 SER A N 1
ATOM 632 C CA . SER A 1 90 ? -15.048 4.227 -27.903 1.00 51.93 307 SER A CA 1
ATOM 633 C C . SER A 1 90 ? -15.918 4.510 -29.112 1.00 49.07 307 SER A C 1
ATOM 634 O O . SER A 1 90 ? -16.349 3.594 -29.809 1.00 50.56 307 SER A O 1
ATOM 637 N N . LEU A 1 91 ? -16.188 5.789 -29.337 1.00 49.04 308 LEU A N 1
ATOM 638 C CA . LEU A 1 91 ? -16.995 6.231 -30.459 1.00 50.62 308 LEU A CA 1
ATOM 639 C C . LEU A 1 91 ? -16.160 7.154 -31.344 1.00 50.60 308 LEU A C 1
ATOM 640 O O . LEU A 1 91 ? -15.120 7.656 -30.922 1.00 50.96 308 LEU A O 1
ATOM 645 N N . GLU A 1 92 ? -16.626 7.380 -32.567 1.00 48.49 309 GLU A N 1
ATOM 646 C CA . GLU A 1 92 ? -15.967 8.294 -33.485 1.00 61.08 309 GLU A CA 1
ATOM 647 C C . GLU A 1 92 ? -16.986 9.124 -34.249 1.00 56.27 309 GLU A C 1
ATOM 648 O O . GLU A 1 92 ? -17.978 8.587 -34.750 1.00 53.17 309 GLU A O 1
ATOM 654 N N . VAL A 1 93 ? -16.738 10.427 -34.347 1.00 50.35 310 VAL A N 1
ATOM 655 C CA . VAL A 1 93 ? -17.624 11.304 -35.108 1.00 49.74 310 VAL A CA 1
ATOM 656 C C . VAL A 1 93 ? -16.854 12.092 -36.145 1.00 41.53 310 VAL A C 1
ATOM 657 O O . VAL A 1 93 ? -15.726 12.503 -35.911 1.00 42.24 310 VAL A O 1
ATOM 661 N N . LEU A 1 94 ? -17.476 12.309 -37.294 1.00 37.38 311 LEU A N 1
ATOM 662 C CA . LEU A 1 94 ? -16.905 13.185 -38.301 1.00 44.36 311 LEU A CA 1
ATOM 663 C C . LEU A 1 94 ? -17.386 14.620 -38.059 1.00 43.96 311 LEU A C 1
ATOM 664 O O . LEU A 1 94 ? -18.570 14.931 -38.222 1.00 45.20 311 LEU A O 1
ATOM 669 N N . PHE A 1 95 ? -16.467 15.485 -37.649 1.00 39.87 312 PHE A N 1
ATOM 670 C CA . PHE A 1 95 ? -16.789 16.883 -37.396 1.00 31.14 312 PHE A CA 1
ATOM 671 C C . PHE A 1 95 ? -17.014 17.649 -38.695 1.00 30.93 312 PHE A C 1
ATOM 672 O O . PHE A 1 95 ? -16.232 17.495 -39.625 1.00 36.35 312 PHE A O 1
ATOM 680 N N . GLN A 1 96 ? -18.016 18.508 -38.816 1.00 59.51 313 GLN A N 1
ATOM 681 C CA . GLN A 1 96 ? -18.129 19.306 -40.058 1.00 75.45 313 GLN A CA 1
ATOM 682 C C . GLN A 1 96 ? -18.312 20.813 -39.819 1.00 87.15 313 GLN A C 1
ATOM 683 O O . GLN A 1 96 ? -17.731 21.649 -40.529 1.00 88.75 313 GLN A O 1
ATOM 689 N N . PRO B 1 12 ? 3.418 -24.289 -16.090 1.00 85.92 229 PRO B N 1
ATOM 690 C CA . PRO B 1 12 ? 3.861 -24.698 -17.427 1.00 82.06 229 PRO B CA 1
ATOM 691 C C . PRO B 1 12 ? 3.248 -26.030 -17.846 1.00 71.90 229 PRO B C 1
ATOM 692 O O . PRO 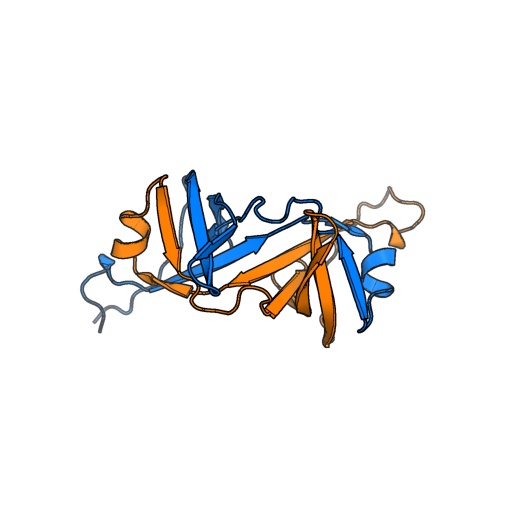B 1 12 ? 3.167 -26.964 -17.045 1.00 72.27 229 PRO B O 1
ATOM 696 N N . LEU B 1 13 ? 2.828 -26.095 -19.105 1.00 54.74 230 LEU B N 1
ATOM 697 C CA . LEU B 1 13 ? 2.168 -27.261 -19.660 1.00 52.36 230 LEU B CA 1
ATOM 698 C C . LEU B 1 13 ? 3.154 -28.171 -20.372 1.00 50.12 230 LEU B C 1
ATOM 699 O O . LEU B 1 13 ? 3.820 -27.751 -21.312 1.00 51.67 230 LEU B O 1
ATOM 704 N N . THR B 1 14 ? 3.226 -29.423 -19.933 1.00 48.96 231 THR B N 1
ATOM 705 C CA . THR B 1 14 ? 4.027 -30.440 -20.607 1.00 46.65 231 THR B CA 1
ATOM 706 C C . THR B 1 14 ? 3.536 -30.619 -22.043 1.00 40.74 231 THR B C 1
ATOM 707 O O . THR B 1 14 ? 4.285 -31.019 -22.941 1.00 44.16 231 THR B O 1
ATOM 711 N N . ASP B 1 15 ? 2.265 -30.317 -22.253 1.00 28.96 232 ASP B N 1
ATOM 712 C CA . ASP B 1 15 ? 1.654 -30.449 -23.563 1.00 25.60 232 ASP B CA 1
ATOM 713 C C . ASP B 1 15 ? 0.903 -29.166 -23.927 1.00 28.00 232 ASP B C 1
ATOM 714 O O . ASP B 1 15 ? -0.166 -28.881 -23.380 1.00 30.52 232 ASP B O 1
ATOM 719 N N . LEU B 1 16 ? 1.453 -28.391 -24.853 1.00 27.10 233 LEU B N 1
ATOM 720 C CA . LEU B 1 16 ? 0.782 -27.172 -25.284 1.00 25.49 233 LEU B CA 1
ATOM 721 C C . LEU B 1 16 ? -0.594 -27.435 -25.917 1.00 29.10 233 LEU B C 1
ATOM 722 O O . LEU B 1 16 ? -1.416 -26.528 -26.004 1.00 27.45 233 LEU B O 1
ATOM 727 N N . ASN B 1 17 ? -0.855 -28.647 -26.393 1.00 25.69 234 ASN B N 1
ATOM 728 C CA . ASN B 1 17 ? -2.206 -28.924 -26.895 1.00 26.75 234 ASN B CA 1
ATOM 729 C C . ASN B 1 17 ? -3.294 -28.780 -25.792 1.00 28.07 234 ASN B C 1
ATOM 730 O O . ASN B 1 17 ? -4.478 -28.679 -26.092 1.00 29.65 234 ASN B O 1
ATOM 735 N N . GLN B 1 18 ? -2.893 -28.746 -24.523 1.00 24.75 235 GLN B N 1
ATOM 736 C CA . GLN B 1 18 ? -3.835 -28.465 -23.438 1.00 25.96 235 GLN B CA 1
ATOM 737 C C . GLN B 1 18 ? -4.151 -26.976 -23.285 1.00 26.88 235 GLN B C 1
ATOM 738 O O . GLN B 1 18 ? -4.815 -26.579 -22.331 1.00 28.63 235 GLN B O 1
ATOM 744 N N . LEU B 1 19 ? -3.649 -26.142 -24.183 1.00 26.35 236 LEU B N 1
ATOM 745 C CA . LEU B 1 19 ? -3.689 -24.702 -23.934 1.00 34.81 236 LEU B CA 1
ATOM 746 C C . LEU B 1 19 ? -5.116 -24.199 -24.104 1.00 34.30 236 LEU B C 1
ATOM 747 O O . LEU B 1 19 ? -5.788 -24.556 -25.069 1.00 30.36 236 LEU B O 1
ATOM 752 N N . PRO B 1 20 ? -5.585 -23.372 -23.161 1.00 36.91 237 PRO B N 1
ATOM 753 C CA . PRO B 1 20 ? -6.964 -22.888 -23.215 1.00 34.93 237 PRO B CA 1
ATOM 754 C C . PRO B 1 20 ? -7.122 -21.713 -24.166 1.00 35.95 237 PRO B C 1
ATOM 755 O O . PRO B 1 20 ? -6.425 -20.715 -24.022 1.00 44.65 237 PRO B O 1
ATOM 759 N N . VAL B 1 21 ? -8.037 -21.859 -25.121 1.00 30.17 238 VAL B N 1
ATOM 760 C CA . VAL B 1 21 ? -8.387 -20.833 -26.077 1.00 32.11 238 VAL B CA 1
ATOM 761 C C . VAL B 1 21 ? -9.766 -20.230 -25.744 1.00 44.17 238 VAL B C 1
ATOM 762 O O . VAL B 1 21 ? -10.745 -20.956 -25.534 1.00 35.30 238 VAL B O 1
ATOM 766 N N . GLN B 1 22 ? -9.834 -18.902 -25.698 1.00 50.62 239 GLN B N 1
ATOM 767 C CA . GLN B 1 22 ? -11.104 -18.203 -25.510 1.00 51.80 239 GLN B CA 1
ATOM 768 C C . GLN B 1 22 ? -11.948 -18.272 -26.785 1.00 46.42 239 GLN B C 1
ATOM 769 O O . GLN B 1 22 ? -11.550 -17.737 -27.829 1.00 50.59 239 GLN B O 1
ATOM 771 N N . VAL B 1 23 ? -13.097 -18.950 -26.707 1.00 37.67 240 VAL B N 1
ATOM 772 C CA . VAL B 1 23 ? -13.984 -19.100 -27.863 1.00 41.95 240 VAL B CA 1
ATOM 773 C C . VAL B 1 23 ? -15.428 -18.622 -27.600 1.00 58.37 240 VAL B C 1
ATOM 774 O O . VAL B 1 23 ? -16.105 -19.128 -26.691 1.00 60.64 240 VAL B O 1
ATOM 778 N N . SER B 1 24 ? -15.905 -17.673 -28.410 1.00 50.44 241 SER B N 1
ATOM 779 C CA . SER B 1 24 ? -17.280 -17.174 -28.278 1.00 51.01 241 SER B CA 1
ATOM 780 C C . SER B 1 24 ? -18.259 -17.795 -29.282 1.00 39.91 241 SER B C 1
ATOM 781 O O . SER B 1 24 ? -17.893 -18.118 -30.409 1.00 37.58 241 SER B O 1
ATOM 784 N N . PHE B 1 25 ? -19.514 -17.926 -28.880 1.00 33.12 242 PHE B N 1
ATOM 785 C CA . PHE B 1 25 ? -20.560 -18.295 -29.818 1.00 25.01 242 PHE B CA 1
ATOM 786 C C . PHE B 1 25 ? -21.530 -17.166 -29.970 1.00 29.10 242 PHE B C 1
ATOM 787 O O . PHE B 1 25 ? -22.370 -16.927 -29.100 1.00 31.24 242 PHE B O 1
ATOM 795 N N . GLU B 1 26 ? -21.412 -16.472 -31.093 1.00 28.44 243 GLU B N 1
ATOM 796 C CA . GLU B 1 26 ? -22.181 -15.261 -31.322 1.00 30.77 243 GLU B CA 1
ATOM 797 C C . GLU B 1 26 ? -23.514 -15.594 -31.992 1.00 33.37 243 GLU B C 1
ATOM 798 O O . GLU B 1 26 ? -23.549 -16.131 -33.104 1.00 33.51 243 GLU B O 1
ATOM 804 N N . VAL B 1 27 ? -24.616 -15.276 -31.322 1.00 33.03 244 VAL B N 1
ATOM 805 C CA . VAL B 1 27 ? -25.932 -15.593 -31.866 1.00 30.84 244 VAL B CA 1
ATOM 806 C C . VAL B 1 27 ? -26.599 -14.414 -32.562 1.00 36.63 244 VAL B C 1
ATOM 807 O O . VAL B 1 27 ? -27.674 -14.569 -33.131 1.00 30.39 244 VAL B O 1
ATOM 811 N N . GLY B 1 28 ? -25.963 -13.244 -32.521 1.00 34.28 245 GLY B N 1
ATOM 812 C CA . GLY B 1 28 ? -26.537 -12.045 -33.107 1.00 25.35 245 GLY B CA 1
ATOM 813 C C . GLY B 1 28 ? -25.593 -10.848 -33.069 1.00 34.02 245 GLY B C 1
ATOM 814 O O . GLY B 1 28 ? -24.644 -10.811 -32.262 1.00 33.38 245 GLY B O 1
ATOM 815 N N . ARG B 1 29 ? -25.856 -9.895 -33.964 1.00 35.16 246 ARG B N 1
ATOM 816 C CA A ARG B 1 29 ? -25.099 -8.647 -34.071 0.50 41.89 246 ARG B CA 1
ATOM 817 C CA B ARG B 1 29 ? -25.106 -8.642 -34.058 0.50 41.89 246 ARG B CA 1
ATOM 818 C C . ARG B 1 29 ? -26.073 -7.543 -34.463 1.00 45.11 246 ARG B C 1
ATOM 819 O O . ARG B 1 29 ? -26.926 -7.751 -35.329 1.00 40.63 246 ARG B O 1
ATOM 834 N N . GLN B 1 30 ? -25.947 -6.367 -33.854 1.00 37.11 247 GLN B N 1
ATOM 835 C CA . GLN B 1 30 ? -26.859 -5.280 -34.194 1.00 38.49 247 GLN B CA 1
ATOM 836 C C . GLN B 1 30 ? -26.223 -3.908 -34.043 1.00 34.42 247 GLN B C 1
ATOM 837 O O . GLN B 1 30 ? -25.467 -3.667 -33.110 1.00 37.24 247 GLN B O 1
ATOM 843 N N . ILE B 1 31 ? -26.539 -2.992 -34.946 1.00 40.90 248 ILE B N 1
ATOM 844 C CA . ILE B 1 31 ? -26.105 -1.618 -34.740 1.00 43.96 248 ILE B CA 1
ATOM 845 C C . ILE B 1 31 ? -27.153 -0.860 -33.947 1.00 38.00 248 ILE B C 1
ATOM 846 O O . ILE B 1 31 ? -28.269 -0.657 -34.422 1.00 41.64 248 ILE B O 1
ATOM 851 N N . LEU B 1 32 ? -26.800 -0.482 -32.720 1.00 31.75 249 LEU B N 1
ATOM 852 C CA . LEU B 1 32 ? -27.691 0.311 -31.868 1.00 38.40 249 LEU B CA 1
ATOM 853 C C . LEU B 1 32 ? -27.118 1.720 -31.732 1.00 39.46 249 LEU B C 1
ATOM 854 O O . LEU B 1 32 ? -25.906 1.883 -31.648 1.00 31.23 249 LEU B O 1
ATOM 859 N N . ASP B 1 33 ? -27.971 2.740 -31.708 1.00 36.95 250 ASP B N 1
ATOM 860 C CA . ASP B 1 33 ? -27.457 4.081 -31.485 1.00 31.77 250 ASP B CA 1
ATOM 861 C C . ASP B 1 33 ? -27.395 4.352 -29.991 1.00 38.62 250 ASP B C 1
ATOM 862 O O . ASP B 1 33 ? -27.967 3.591 -29.196 1.00 29.22 250 ASP B O 1
ATOM 867 N N . TRP B 1 34 ? -26.677 5.399 -29.594 1.00 32.01 251 TRP B N 1
ATOM 868 C CA . TRP B 1 34 ? -26.482 5.625 -28.165 1.00 43.21 251 TRP B CA 1
ATOM 869 C C . TRP B 1 34 ? -27.809 5.753 -27.403 1.00 49.04 251 TRP B C 1
ATOM 870 O O . TRP B 1 34 ? -27.944 5.261 -26.284 1.00 50.79 251 TRP B O 1
ATOM 881 N N . HIS B 1 35 ? -28.783 6.433 -27.998 1.00 37.76 252 HIS B N 1
ATOM 882 C CA . HIS B 1 35 ? -30.053 6.613 -27.324 1.00 41.32 252 HIS B CA 1
ATOM 883 C C . HIS B 1 35 ? -30.717 5.265 -27.026 1.00 40.96 252 HIS B C 1
ATOM 884 O O . HIS B 1 35 ? -31.201 5.043 -25.926 1.00 41.48 252 HIS B O 1
ATOM 891 N N . THR B 1 36 ? -30.726 4.363 -28.001 1.00 25.46 253 THR B N 1
ATOM 892 C CA . THR B 1 36 ? -31.282 3.031 -27.783 1.00 31.64 253 THR B CA 1
ATOM 893 C C . THR B 1 36 ? -30.540 2.277 -26.665 1.00 38.18 253 THR B C 1
ATOM 894 O O . THR B 1 36 ? -31.163 1.733 -25.760 1.00 44.20 253 THR B O 1
ATOM 898 N N . LEU B 1 37 ? -29.212 2.240 -26.737 1.00 36.70 254 LEU B N 1
ATOM 899 C CA . LEU B 1 37 ? -28.403 1.558 -25.726 1.00 38.98 254 LEU B CA 1
ATOM 900 C C . LEU B 1 37 ? -28.777 2.067 -24.358 1.00 41.45 254 LEU B C 1
ATOM 901 O O . LEU B 1 37 ? -28.947 1.317 -23.401 1.00 43.49 254 LEU B O 1
ATOM 906 N N . THR B 1 38 ? -28.890 3.379 -24.294 1.00 33.92 255 THR B N 1
ATOM 907 C CA . THR B 1 38 ? -28.978 4.099 -23.051 1.00 35.31 255 THR B CA 1
ATOM 908 C C . THR B 1 38 ? -30.332 3.884 -22.387 1.00 45.68 255 THR B C 1
ATOM 909 O O . THR B 1 38 ? -30.487 4.087 -21.182 1.00 59.76 255 THR B O 1
ATOM 913 N N . SER B 1 39 ? -31.318 3.468 -23.170 1.00 30.92 256 SER B N 1
ATOM 914 C CA . SER B 1 39 ? -32.642 3.259 -22.619 1.00 35.74 256 SER B CA 1
ATOM 915 C C . SER B 1 39 ? -32.880 1.775 -22.349 1.00 42.62 256 SER B C 1
ATOM 916 O O . SER B 1 39 ? -33.999 1.378 -22.064 1.00 42.58 256 SER B O 1
ATOM 919 N N . LEU B 1 40 ? -31.826 0.963 -22.449 1.00 42.42 257 LEU B N 1
ATOM 920 C CA . LEU B 1 40 ? -31.895 -0.442 -22.051 1.00 34.38 257 LEU B CA 1
ATOM 921 C C . LEU 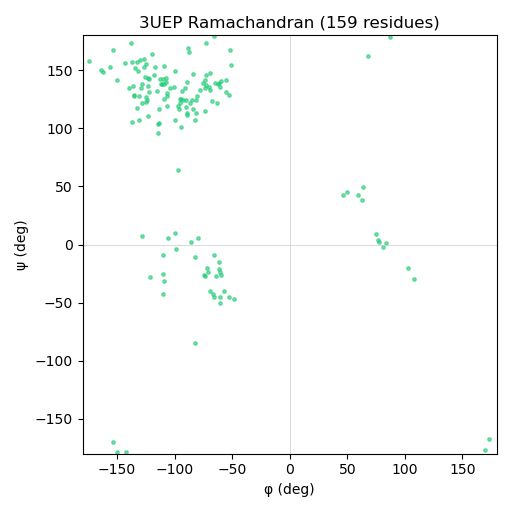B 1 40 ? -31.918 -0.542 -20.524 1.00 34.45 257 LEU B C 1
ATOM 922 O O . LEU B 1 40 ? -31.242 0.215 -19.828 1.00 38.25 257 LEU B O 1
ATOM 927 N N . GLU B 1 41 ? -32.706 -1.475 -20.006 1.00 28.22 258 GLU B N 1
ATOM 928 C CA A GLU B 1 41 ? -32.784 -1.702 -18.566 0.44 37.26 258 GLU B CA 1
ATOM 929 C CA B GLU B 1 41 ? -32.777 -1.703 -18.567 0.56 37.40 258 GLU B CA 1
ATOM 930 C C . GLU B 1 41 ? -33.036 -3.181 -18.285 1.00 38.83 258 GLU B C 1
ATOM 931 O O . GLU B 1 41 ? -33.423 -3.934 -19.191 1.00 35.96 258 GLU B O 1
ATOM 942 N N . PRO B 1 42 ? -32.791 -3.620 -17.038 1.00 35.98 259 PRO B N 1
ATOM 943 C CA . PRO B 1 42 ? -33.164 -5.009 -16.723 1.00 31.06 259 PRO B CA 1
ATOM 944 C C . PRO B 1 42 ? -34.635 -5.181 -17.112 1.00 32.56 259 PRO B C 1
ATOM 945 O O . PRO B 1 42 ? -35.438 -4.333 -16.743 1.00 35.28 259 PRO B O 1
ATOM 949 N N . GLY B 1 43 ? -34.972 -6.199 -17.890 1.00 28.85 260 GLY B N 1
ATOM 950 C CA . GLY B 1 43 ? -36.339 -6.358 -18.355 1.00 33.42 260 GLY B CA 1
ATOM 951 C C . GLY B 1 43 ? -36.545 -6.053 -19.833 1.00 36.22 260 GLY B C 1
ATOM 952 O O . GLY B 1 43 ? -37.432 -6.623 -20.464 1.00 41.52 260 GLY B O 1
ATOM 953 N N . SER B 1 44 ? -35.738 -5.154 -20.390 1.00 35.36 261 SER B N 1
ATOM 954 C CA . SER B 1 44 ? -35.842 -4.808 -21.814 1.00 38.69 261 SER B CA 1
ATOM 955 C C . SER B 1 44 ? -35.720 -6.046 -22.684 1.00 41.49 261 SER B C 1
ATOM 956 O O . SER B 1 44 ? -34.919 -6.934 -22.390 1.00 41.84 261 SER B O 1
ATOM 959 N N . LEU B 1 45 ? -36.501 -6.097 -23.762 1.00 43.46 262 LEU B N 1
ATOM 960 C CA . LEU B 1 45 ? -36.430 -7.212 -24.703 1.00 39.93 262 LEU B CA 1
ATOM 961 C C . LEU B 1 45 ? -35.813 -6.748 -26.003 1.00 41.75 262 LEU B C 1
ATOM 962 O O . LEU B 1 45 ? -36.269 -5.780 -26.588 1.00 42.71 262 LEU B O 1
ATOM 967 N N . ILE B 1 46 ? -34.750 -7.422 -26.436 1.00 44.46 263 ILE B N 1
ATOM 968 C CA . ILE B 1 46 ? -34.153 -7.137 -27.732 1.00 37.56 263 ILE B CA 1
ATOM 969 C C . ILE B 1 46 ? -34.492 -8.252 -28.702 1.00 43.62 263 ILE B C 1
ATOM 970 O O . ILE B 1 46 ? -34.139 -9.408 -28.470 1.00 49.64 263 ILE B O 1
ATOM 975 N N . ASP B 1 47 ? -35.191 -7.910 -29.781 1.00 43.34 264 ASP B N 1
ATOM 976 C CA . ASP B 1 47 ? -35.531 -8.897 -30.798 1.00 49.84 264 ASP B CA 1
ATOM 977 C C . ASP B 1 47 ? -34.372 -9.046 -31.769 1.00 53.04 264 ASP B C 1
ATOM 978 O O . ASP B 1 47 ? -34.015 -8.084 -32.452 1.00 53.93 264 ASP B O 1
ATOM 983 N N . LEU B 1 48 ? -33.772 -10.239 -31.815 1.00 51.45 265 LEU B N 1
ATOM 984 C CA . LEU B 1 48 ? -32.728 -10.532 -32.796 1.00 46.93 265 LEU B CA 1
ATOM 985 C C . LEU B 1 48 ? -33.325 -10.710 -34.202 1.00 50.96 265 LEU B C 1
ATOM 986 O O . LEU B 1 48 ? -32.652 -10.465 -35.218 1.00 47.07 265 LEU B O 1
ATOM 991 N N . THR B 1 49 ? -34.593 -11.126 -34.244 1.00 57.27 266 THR B N 1
ATOM 992 C CA . THR B 1 49 ? -35.374 -11.198 -35.487 1.00 69.75 266 THR B CA 1
ATOM 993 C C . THR B 1 49 ? -34.983 -12.373 -36.376 1.00 73.93 266 THR B C 1
ATOM 994 O O . THR B 1 49 ? -35.436 -12.474 -37.521 1.00 82.00 266 THR B O 1
ATOM 998 N N . THR B 1 50 ? -34.143 -13.252 -35.841 1.00 61.66 267 THR B N 1
ATOM 999 C CA . THR B 1 50 ? -33.655 -14.407 -36.578 1.00 61.72 267 THR B CA 1
ATOM 1000 C C . THR B 1 50 ? -34.115 -15.720 -35.926 1.00 67.15 267 THR B C 1
ATOM 1001 O O . THR B 1 50 ? -34.347 -15.770 -34.717 1.00 75.33 267 THR B O 1
ATOM 1005 N N . PRO B 1 51 ? -34.238 -16.787 -36.729 1.00 63.30 268 PRO B N 1
ATOM 1006 C CA . PRO B 1 51 ? -34.857 -18.044 -36.288 1.00 67.33 268 PRO B CA 1
ATOM 1007 C C . PRO B 1 51 ? -34.287 -18.579 -34.977 1.00 66.70 268 PRO B C 1
ATOM 1008 O O . PRO B 1 51 ? -33.139 -18.293 -34.635 1.00 66.58 268 PRO B O 1
ATOM 1012 N N . VAL B 1 52 ? -35.096 -19.363 -34.270 1.00 68.60 269 VAL B N 1
ATOM 1013 C CA . VAL B 1 52 ? -34.732 -19.913 -32.968 1.00 67.88 269 VAL B CA 1
ATOM 1014 C C . VAL B 1 52 ? -33.716 -21.070 -33.060 1.00 70.13 269 VAL B C 1
ATOM 1015 O O . VAL B 1 52 ? -32.958 -21.325 -32.111 1.00 68.72 269 VAL B O 1
ATOM 1019 N N . ASP B 1 53 ? -33.704 -21.778 -34.186 1.00 67.32 270 ASP B N 1
ATOM 1020 C CA . ASP B 1 53 ? -32.611 -22.707 -34.465 1.00 66.34 270 ASP B CA 1
ATOM 1021 C C . ASP B 1 53 ? -31.609 -21.980 -35.358 1.00 62.34 270 ASP B C 1
ATOM 1022 O O . ASP B 1 53 ? -31.381 -22.358 -36.506 1.00 61.46 270 ASP B O 1
ATOM 1027 N N . GLY B 1 54 ? -31.016 -20.925 -34.806 1.00 64.41 271 GLY B N 1
ATOM 1028 C CA . GLY B 1 54 ? -30.292 -19.950 -35.593 1.00 63.09 271 GLY B CA 1
ATOM 1029 C C . GLY B 1 54 ? -28.819 -20.213 -35.842 1.00 53.13 271 GLY B C 1
ATOM 1030 O O . GLY B 1 54 ? -28.212 -21.104 -35.245 1.00 43.81 271 GLY B O 1
ATOM 1031 N N . GLU B 1 55 ? -28.265 -19.416 -36.751 1.00 41.87 272 GLU B N 1
ATOM 1032 C CA . GLU B 1 55 ? -26.848 -19.423 -37.077 1.00 48.18 272 GLU B CA 1
ATOM 1033 C C . GLU B 1 55 ? -25.991 -18.886 -35.932 1.00 39.58 272 GLU B C 1
ATOM 1034 O O . GLU B 1 55 ? -26.398 -18.001 -35.182 1.00 45.14 272 GLU B O 1
ATOM 1040 N N . VAL B 1 56 ? -24.787 -19.423 -35.824 1.00 31.05 273 VAL B N 1
ATOM 1041 C CA . VAL B 1 56 ? -23.886 -19.104 -34.733 1.00 33.14 273 VAL B CA 1
ATOM 1042 C C . VAL B 1 56 ? -22.518 -18.884 -35.348 1.00 32.37 273 VAL B C 1
ATOM 1043 O O . VAL B 1 56 ? -22.059 -19.705 -36.145 1.00 37.54 273 VAL B O 1
ATOM 1047 N N . ARG B 1 57 ? -21.880 -17.765 -35.036 1.00 30.30 274 ARG B N 1
ATOM 1048 C CA . ARG B 1 57 ? -20.502 -17.585 -35.466 1.00 27.82 274 ARG B CA 1
ATOM 1049 C C . ARG B 1 57 ? -19.603 -18.023 -34.313 1.00 30.76 274 ARG B C 1
ATOM 1050 O O . ARG B 1 57 ? -19.765 -17.554 -33.188 1.00 39.65 274 ARG B O 1
ATOM 1058 N N . LEU B 1 58 ? -18.690 -18.952 -34.584 1.00 25.62 275 LEU B N 1
ATOM 1059 C CA . LEU B 1 58 ? -17.676 -19.339 -33.616 1.00 32.07 275 LEU B CA 1
ATOM 1060 C C . LEU B 1 58 ? -16.513 -18.394 -33.704 1.00 33.56 275 LEU B C 1
ATOM 1061 O O . LEU B 1 58 ? -15.913 -18.249 -34.763 1.00 38.23 275 LEU B O 1
ATOM 1066 N N . LEU B 1 59 ? -16.165 -17.786 -32.581 1.00 37.10 276 LEU B N 1
ATOM 1067 C CA . LEU B 1 59 ? -15.077 -16.830 -32.556 1.00 41.66 276 LEU B CA 1
ATOM 1068 C C . LEU B 1 59 ? -14.024 -17.289 -31.555 1.00 47.70 276 LEU B C 1
ATOM 1069 O O . LEU B 1 59 ? -14.360 -17.835 -30.513 1.00 52.89 276 LEU B O 1
ATOM 1074 N N . ALA B 1 60 ? -12.753 -17.079 -31.881 1.00 48.61 277 ALA B N 1
ATOM 1075 C CA . ALA B 1 60 ? -11.671 -17.317 -30.933 1.00 53.51 277 ALA B CA 1
ATOM 1076 C C . ALA B 1 60 ? -10.891 -16.034 -30.772 1.00 65.88 277 ALA B C 1
ATOM 1077 O O . ALA B 1 60 ? -10.212 -15.592 -31.699 1.00 71.57 277 ALA B O 1
ATOM 1079 N N . ASN B 1 61 ? -11.006 -15.430 -29.594 1.00 71.22 278 ASN B N 1
ATOM 1080 C CA . ASN B 1 61 ? -10.365 -14.154 -29.313 1.00 72.72 278 ASN B CA 1
ATOM 1081 C C . ASN B 1 61 ? -10.930 -13.065 -30.233 1.00 79.12 278 ASN B C 1
ATOM 1082 O O . ASN B 1 61 ? -10.211 -12.180 -30.708 1.00 85.75 278 ASN B O 1
ATOM 1087 N N . GLY B 1 62 ? -12.237 -13.146 -30.475 1.00 77.18 279 GLY B N 1
ATOM 1088 C CA . GLY B 1 62 ? -12.943 -12.150 -31.260 1.00 71.38 279 GLY B CA 1
ATOM 1089 C C . GLY B 1 62 ? -12.843 -12.375 -32.755 1.00 66.49 279 GLY B C 1
ATOM 1090 O O . GLY B 1 62 ? -13.383 -11.594 -33.534 1.00 65.95 279 GLY B O 1
ATOM 1091 N N . ARG B 1 63 ? -12.161 -13.445 -33.160 1.00 57.86 280 ARG B N 1
ATOM 1092 C CA . ARG B 1 63 ? -11.955 -13.707 -34.580 1.00 50.27 280 ARG B CA 1
ATOM 1093 C C . ARG B 1 63 ? -12.691 -14.950 -35.096 1.00 47.09 280 ARG B C 1
ATOM 1094 O O . ARG B 1 63 ? -12.783 -15.971 -34.400 1.00 47.14 280 ARG B O 1
ATOM 1102 N N . LEU B 1 64 ? -13.208 -14.849 -36.322 1.00 44.87 281 LEU B N 1
ATOM 1103 C CA . LEU B 1 64 ? -14.079 -15.879 -36.912 1.00 41.61 281 LEU B CA 1
ATOM 1104 C C . LEU B 1 64 ? -13.412 -17.231 -37.222 1.00 34.39 281 LEU B C 1
ATOM 1105 O O . LEU B 1 64 ? -12.452 -17.296 -37.991 1.00 42.64 281 LEU B O 1
ATOM 1110 N N . LEU B 1 65 ? -13.963 -18.302 -36.656 1.00 35.30 282 LEU B N 1
ATOM 1111 C CA . LEU B 1 65 ? -13.437 -19.669 -36.798 1.00 43.33 282 LEU B CA 1
ATOM 1112 C C . LEU B 1 65 ? -14.328 -20.565 -37.672 1.00 38.85 282 LEU B C 1
ATOM 1113 O O . LEU B 1 65 ? -13.857 -21.495 -38.338 1.00 30.50 282 LEU B O 1
ATOM 1118 N N . GLY B 1 66 ? -15.627 -20.305 -37.637 1.00 29.53 283 GLY B N 1
ATOM 1119 C CA . GLY B 1 66 ? -16.557 -21.063 -38.440 1.00 35.93 283 GLY B CA 1
ATOM 1120 C C . GLY B 1 66 ? -17.979 -20.681 -38.091 1.00 34.84 283 GLY B C 1
ATOM 1121 O O . GLY B 1 66 ? -18.197 -19.685 -37.405 1.00 29.26 283 GLY B O 1
ATOM 1122 N N . HIS B 1 67 ? -18.934 -21.479 -38.560 1.00 29.26 284 HIS B N 1
ATOM 1123 C CA . HIS B 1 67 ? -20.353 -21.197 -38.383 1.00 29.15 284 HIS B CA 1
ATOM 1124 C C . HIS B 1 67 ? -20.989 -22.485 -37.953 1.00 30.87 284 HIS B C 1
ATOM 1125 O O . HIS B 1 67 ? -20.499 -23.553 -38.282 1.00 29.26 284 HIS B O 1
ATOM 1132 N N . GLY B 1 68 ? -22.073 -22.364 -37.202 1.00 28.36 285 GLY B N 1
ATOM 1133 C CA . GLY B 1 68 ? -22.736 -23.487 -36.604 1.00 24.19 285 GLY B CA 1
ATOM 1134 C C . GLY B 1 68 ? -24.210 -23.163 -36.488 1.00 27.71 285 GLY B C 1
ATOM 1135 O O . GLY B 1 68 ? -24.663 -22.092 -36.884 1.00 28.88 285 GLY B O 1
ATOM 1136 N N . ARG B 1 69 ? -24.955 -24.093 -35.922 1.00 29.08 286 ARG B N 1
ATOM 1137 C CA . ARG B 1 69 ? -26.395 -23.974 -35.826 1.00 32.39 286 ARG B CA 1
ATOM 1138 C C . ARG B 1 69 ? -26.762 -24.391 -34.416 1.00 31.84 286 ARG B C 1
ATOM 1139 O O . ARG B 1 69 ? -26.344 -25.463 -33.953 1.00 35.55 286 ARG B O 1
ATOM 1147 N N . LEU B 1 70 ? -27.513 -23.552 -33.711 1.00 30.82 287 LEU B N 1
ATOM 1148 C CA . LEU B 1 70 ? -27.984 -23.935 -32.384 1.00 35.51 287 LEU B CA 1
ATOM 1149 C C . LEU B 1 70 ? -28.877 -25.171 -32.463 1.00 38.77 287 LEU B C 1
ATOM 1150 O O . LEU B 1 70 ? -29.700 -25.305 -33.373 1.00 40.18 287 LEU B O 1
ATOM 1155 N N . VAL B 1 71 ? -28.705 -26.075 -31.511 1.00 30.24 288 VAL B N 1
ATOM 1156 C CA . VAL B 1 71 ? -29.572 -27.234 -31.411 1.00 36.33 288 VAL B CA 1
ATOM 1157 C C . VAL B 1 71 ? -29.881 -27.402 -29.944 1.00 41.49 288 VAL B C 1
ATOM 1158 O O . VAL B 1 71 ? -29.131 -26.907 -29.092 1.00 40.75 288 VAL B O 1
ATOM 1162 N N . GLU B 1 72 ? -30.997 -28.067 -29.653 1.00 49.65 289 GLU B N 1
ATOM 1163 C CA . GLU B 1 72 ? -31.362 -28.400 -28.279 1.00 56.94 289 GLU B CA 1
ATOM 1164 C C . GLU B 1 72 ? -31.219 -29.893 -28.027 1.00 54.47 289 GLU B C 1
ATOM 1165 O O . GLU B 1 72 ? -31.580 -30.727 -28.870 1.00 41.73 289 GLU B O 1
ATOM 1171 N N . ILE B 1 73 ? -30.670 -30.212 -26.860 1.00 47.64 290 ILE B N 1
ATOM 1172 C CA . ILE B 1 73 ? -30.411 -31.586 -26.459 1.00 46.72 290 ILE B CA 1
ATOM 1173 C C . ILE B 1 73 ? -30.830 -31.666 -25.011 1.00 58.87 290 ILE B C 1
ATOM 1174 O O . ILE B 1 73 ? -30.154 -31.108 -24.131 1.00 56.94 290 ILE B O 1
ATOM 1179 N N . GLN B 1 74 ? -31.980 -32.297 -24.775 1.00 61.27 291 GLN B N 1
ATOM 1180 C CA . GLN B 1 74 ? -32.490 -32.511 -23.424 1.00 65.75 291 GLN B CA 1
ATOM 1181 C C . GLN B 1 74 ? -32.500 -31.252 -22.561 1.00 64.18 291 GLN B C 1
ATOM 1182 O O . GLN B 1 74 ? -32.089 -31.288 -21.400 1.00 66.41 291 GLN B O 1
ATOM 1188 N N . GLY B 1 75 ? -32.969 -30.141 -23.119 1.00 62.68 292 GLY B N 1
ATOM 1189 C CA . GLY B 1 75 ? -33.049 -28.904 -22.360 1.00 60.41 292 GLY B CA 1
ATOM 1190 C C . GLY B 1 75 ? -31.703 -28.219 -22.191 1.00 59.63 292 GLY B C 1
ATOM 1191 O O . GLY B 1 75 ? -31.587 -27.207 -21.492 1.00 56.53 292 GLY B O 1
ATOM 1192 N N . ARG B 1 76 ? -30.679 -28.786 -22.821 1.00 58.91 293 ARG B N 1
ATOM 1193 C CA . ARG B 1 76 ? -29.360 -28.170 -22.855 1.00 51.77 293 ARG B CA 1
ATOM 1194 C C . ARG B 1 76 ? -29.126 -27.639 -24.268 1.00 55.83 293 ARG B C 1
ATOM 1195 O O . ARG B 1 76 ? -29.470 -28.283 -25.272 1.00 55.73 293 ARG B O 1
ATOM 1203 N N . LEU B 1 77 ? -28.524 -26.466 -24.348 1.00 48.74 294 LEU B N 1
ATOM 1204 C CA . LEU B 1 77 ? -28.287 -25.853 -25.630 1.00 39.79 294 LEU B CA 1
ATOM 1205 C C . LEU B 1 77 ? -26.949 -26.310 -26.153 1.00 39.77 294 LEU B C 1
ATOM 1206 O O . LEU B 1 77 ? -25.976 -26.429 -25.399 1.00 40.26 294 LEU B O 1
ATOM 1211 N N . GLY B 1 78 ? -26.904 -26.568 -27.458 1.00 35.56 295 GLY B N 1
ATOM 1212 C CA . GLY B 1 78 ? -25.664 -26.876 -28.133 1.00 26.35 295 GLY B CA 1
ATOM 1213 C C . GLY B 1 78 ? -25.642 -26.258 -29.519 1.00 25.81 295 GLY B C 1
ATOM 1214 O O . GLY B 1 78 ? -26.592 -25.599 -29.950 1.00 30.76 295 GLY B O 1
ATOM 1215 N N . VAL B 1 79 ? -24.544 -26.522 -30.218 1.00 29.80 296 VAL B N 1
ATOM 1216 C CA . VAL B 1 79 ? -24.248 -25.993 -31.539 1.00 29.07 296 VAL B CA 1
ATOM 1217 C C . VAL B 1 79 ? -23.709 -27.140 -32.376 1.00 27.07 296 VAL B C 1
ATOM 1218 O O . VAL B 1 79 ? -22.888 -27.920 -31.881 1.00 29.03 296 VAL B O 1
ATOM 1222 N N . ARG B 1 80 ? -24.153 -27.256 -33.629 1.00 26.44 297 ARG B N 1
ATOM 1223 C CA . ARG B 1 80 ? -23.561 -28.224 -34.538 1.00 28.75 297 ARG B CA 1
ATOM 1224 C C . ARG B 1 80 ? -22.742 -27.393 -35.488 1.00 28.76 297 ARG B C 1
ATOM 1225 O O . ARG B 1 80 ? -23.251 -26.420 -36.048 1.00 29.72 297 ARG B O 1
ATOM 1233 N N . ILE B 1 81 ? -21.469 -27.743 -35.647 1.00 25.01 298 ILE B N 1
ATOM 1234 C CA . ILE B 1 81 ? -20.585 -27.029 -36.558 1.00 20.28 298 ILE B CA 1
ATOM 1235 C C . ILE B 1 81 ? -21.005 -27.314 -37.989 1.00 24.58 298 ILE B C 1
ATOM 1236 O O . ILE B 1 81 ? -21.254 -28.465 -38.347 1.00 23.88 298 ILE B O 1
ATOM 1241 N N . GLU B 1 82 ? -21.064 -26.284 -38.824 1.00 21.25 299 GLU B N 1
ATOM 1242 C CA . GLU B 1 82 ? -21.467 -26.508 -40.206 1.00 32.54 299 GLU B CA 1
ATOM 1243 C C . GLU B 1 82 ? -20.335 -26.319 -41.179 1.00 33.94 299 GLU B C 1
ATOM 1244 O O . GLU B 1 82 ? -20.164 -27.121 -42.110 1.00 34.07 299 GLU B O 1
ATOM 1250 N N . ARG B 1 83 ? -19.560 -25.265 -40.956 1.00 29.00 300 ARG B N 1
ATOM 1251 C CA . ARG B 1 83 ? -18.402 -24.955 -41.791 1.00 35.81 300 ARG B CA 1
ATOM 1252 C C . ARG B 1 83 ? -17.317 -24.416 -40.886 1.00 34.71 300 ARG B C 1
ATOM 1253 O O . ARG B 1 83 ? -17.615 -23.862 -39.816 1.00 31.39 300 ARG B O 1
ATOM 1261 N N . LEU B 1 84 ? -16.071 -24.539 -41.331 1.00 32.57 301 LEU B N 1
ATOM 1262 C CA . LEU B 1 84 ? -14.948 -23.912 -40.646 1.00 35.29 301 LEU B CA 1
ATOM 1263 C C . LEU B 1 84 ? -14.146 -23.073 -41.635 1.00 38.03 301 LEU B C 1
ATOM 1264 O O . LEU B 1 84 ? -14.249 -23.263 -42.849 1.00 42.81 301 LEU B O 1
ATOM 1269 N N . THR B 1 85 ? -13.367 -22.131 -41.118 1.00 33.54 302 THR B N 1
ATOM 1270 C CA . THR B 1 85 ? -12.592 -21.247 -41.977 1.00 37.75 302 THR B CA 1
ATOM 1271 C C . THR B 1 85 ? -11.186 -21.226 -41.402 1.00 39.19 302 THR B C 1
ATOM 1272 O O . THR B 1 85 ? -10.992 -21.531 -40.227 1.00 45.30 302 THR B O 1
ATOM 1276 N N . GLU B 1 86 ? -10.190 -20.901 -42.209 1.00 38.88 303 GLU B N 1
ATOM 1277 C CA . GLU B 1 86 ? -8.846 -20.858 -41.655 1.00 45.18 303 GLU B CA 1
ATOM 1278 C C . GLU B 1 86 ? -8.687 -19.499 -41.018 1.00 43.98 303 GLU B C 1
ATOM 1279 O O . GLU B 1 86 ? -9.265 -18.539 -41.491 1.00 51.24 303 GLU B O 1
ATOM 1285 N N . VAL B 1 87 ? -7.925 -19.438 -39.929 1.00 42.55 304 VAL B N 1
ATOM 1286 C CA . VAL B 1 87 ? -7.738 -18.213 -39.172 1.00 46.35 304 VAL B CA 1
ATOM 1287 C C . VAL B 1 87 ? -6.509 -18.341 -38.267 1.00 48.60 304 VAL B C 1
ATOM 1288 O O . VAL B 1 87 ? -6.193 -19.427 -37.788 1.00 47.45 304 VAL B O 1
ATOM 1292 N N . THR B 1 88 ? -5.827 -17.227 -38.024 1.00 54.68 305 THR B N 1
ATOM 1293 C CA . THR B 1 88 ? -4.577 -17.229 -37.269 1.00 52.60 305 THR B CA 1
ATOM 1294 C C . THR B 1 88 ? -4.769 -16.815 -35.817 1.00 56.57 305 THR B C 1
ATOM 1295 O O . THR B 1 88 ? -4.997 -15.645 -35.523 1.00 73.00 305 THR B O 1
ATOM 1299 N N . ILE B 1 89 ? -4.664 -17.786 -34.917 1.00 50.53 306 ILE B N 1
ATOM 1300 C CA . ILE B 1 89 ? -4.884 -17.571 -33.495 1.00 43.27 306 ILE B CA 1
ATOM 1301 C C . ILE B 1 89 ? -3.584 -17.210 -32.760 1.00 52.24 306 ILE B C 1
ATOM 1302 O O . ILE B 1 89 ? -2.538 -17.824 -32.978 1.00 52.65 306 ILE B O 1
ATOM 1307 N N . SER B 1 90 ? -3.662 -16.193 -31.908 1.00 58.49 307 SER B N 1
ATOM 1308 C CA . SER B 1 90 ? -2.537 -15.749 -31.091 1.00 49.27 307 SER B CA 1
ATOM 1309 C C . SER B 1 90 ? -2.586 -16.431 -29.743 1.00 54.42 307 SER B C 1
ATOM 1310 O O . SER B 1 90 ? -3.628 -16.463 -29.083 1.00 60.64 307 SER B O 1
ATOM 1313 N N . LEU B 1 91 ? -1.452 -16.968 -29.320 1.00 46.43 308 LEU B N 1
ATOM 1314 C CA . LEU B 1 91 ? -1.394 -17.616 -28.030 1.00 47.87 308 LEU B CA 1
ATOM 1315 C C . LEU B 1 91 ? -0.221 -17.080 -27.210 1.00 51.80 308 LEU B C 1
ATOM 1316 O O . LEU B 1 91 ? 0.884 -16.929 -27.725 1.00 55.48 308 LEU B O 1
ATOM 1321 N N . GLU B 1 92 ? -0.475 -16.781 -25.940 1.00 56.65 309 GLU B N 1
ATOM 1322 C CA A GLU B 1 92 ? 0.586 -16.404 -25.020 0.62 60.88 309 GLU B CA 1
ATOM 1323 C CA B GLU B 1 92 ? 0.580 -16.405 -25.006 0.38 60.61 309 GLU B CA 1
ATOM 1324 C C . GLU B 1 92 ? 0.913 -17.601 -24.123 1.00 59.08 309 GLU B C 1
ATOM 1325 O O . GLU B 1 92 ? 0.035 -18.144 -23.440 1.00 56.35 309 GLU B O 1
ATOM 1336 N N . VAL B 1 93 ? 2.177 -18.016 -24.133 1.00 47.14 310 VAL B N 1
ATOM 1337 C CA . VAL B 1 93 ? 2.563 -19.244 -23.452 1.00 42.23 310 VAL B CA 1
ATOM 1338 C C . VAL B 1 93 ? 3.641 -19.013 -22.398 1.00 44.31 310 VAL B C 1
ATOM 1339 O O . VAL B 1 93 ? 4.651 -18.358 -22.653 1.00 44.71 310 VAL B O 1
ATOM 1343 N N . LEU B 1 94 ? 3.421 -19.552 -21.206 1.00 41.25 311 LEU B N 1
ATOM 1344 C CA . LEU B 1 94 ? 4.347 -19.344 -20.110 1.00 43.67 311 LEU B CA 1
ATOM 1345 C C . LEU B 1 94 ? 5.446 -20.386 -20.179 1.00 44.87 311 LEU B C 1
ATOM 1346 O O . LEU B 1 94 ? 5.171 -21.592 -20.164 1.00 44.50 311 LEU B O 1
ATOM 1351 N N . PHE B 1 95 ? 6.692 -19.925 -20.281 1.00 38.06 312 PHE B N 1
ATOM 1352 C CA . PHE B 1 95 ? 7.816 -20.842 -20.359 1.00 33.05 312 PHE B CA 1
ATOM 1353 C C . PHE B 1 95 ? 8.304 -21.117 -18.942 1.00 44.97 312 PHE B C 1
ATOM 1354 O O . PHE B 1 95 ? 8.611 -20.194 -18.191 1.00 44.16 312 PHE B O 1
ATOM 1362 N N . GLN B 1 96 ? 8.347 -22.402 -18.599 1.00 66.42 313 GLN B N 1
ATOM 1363 C CA . GLN B 1 96 ? 8.475 -22.894 -17.221 1.00 76.89 313 GLN B CA 1
ATOM 1364 C C . GLN B 1 96 ? 8.592 -21.834 -16.129 1.00 75.62 313 GLN B C 1
ATOM 1365 O O . GLN B 1 96 ? 7.960 -21.958 -15.078 1.00 78.33 313 GLN B O 1
#

Radius of gyration: 17.68 Å; Cα contacts (8 Å, |Δi|>4): 404; chains: 2; bounding box: 52×52×26 Å

=== Feature glossary ===
The record interleaves many kinds of information about one protein. Here is each kind framed as the question it answers.

Q: What known structures does this most resemble?
A: Structural nearest neighbors (via Foldseek easy-search vs the PDB). Reported per hit: target PDB id, E-value, and alignment TM-score. A TM-score above ~0.5 is the conventional threshold for 'same fold'.

Q: Where is each backbone atom in 3D?
A: The mmCIF table is the protein's shape written out atom by atom. For each backbone N, Cα, C, and carbonyl O, it records an (x, y, z) coordinate triple in Å plus the residue type, chain letter, and residue number.

Q: What are the backbone torsion angles?
A: The φ/ψ torsion pair specifies the backbone conformation at each residue. φ rotate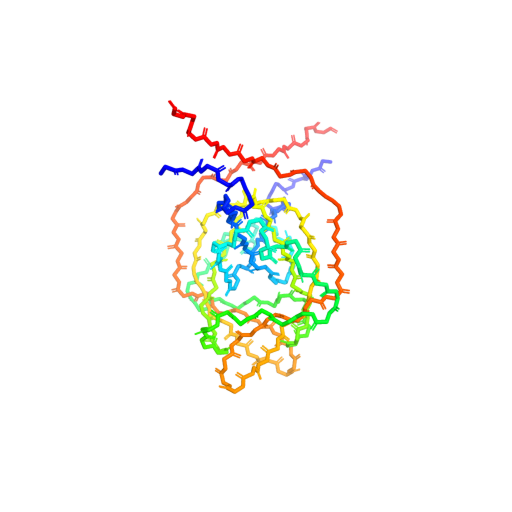s about the N–Cα bond, ψ about the Cα–C bond. Steric clashes forbid most of the (φ, ψ) plane — the allowed regions (α-helix basin, β-sheet basin, left-handed helix) are the Ramachandran-allowed regions.

Q: Which residues are buried vs exposed?
A: Solvent-accessible surface area (SASA) is the area in Å² traced out by the centre of a 1.4 Å probe sphere (a water molecule) rolled over the protein's van der Waals surface (Shrake–Rupley / Lee–Richards construction). Buried residues have near-zero SASA; fully exposed residues can exceed 200 Å². The total SASA scales roughly with the number of surface residues.

Q: How confident is the AlphaFold model at each residue?
A: pLDDT is the predicted lDDT-Cα score: AlphaFold's confidence that the local environment of each residue (all inter-atomic distances within 15 Å) is correctly placed. It is a per-residue number between 0 and 100, with higher meaning more reliable.

Q: What does the local fold look like, residue by residue?
A: 3Di is Foldseek's structural alphabet. Each residue is assigned one of twenty discrete states based on how its Cα sits relative to its spatial (not sequential) neighbors. Aligning 3Di strings finds structural homologs roughly as well as full 3D superposition, but orders of magnitude faster.

Q: How big and how compact is the whole molecule?
A: Radius of gyration (Rg) is the root-mean-square distance of Cα atoms from their centroid — a single number for overall size and compactness. A globular domain of N residues has Rg ≈ 2.2·N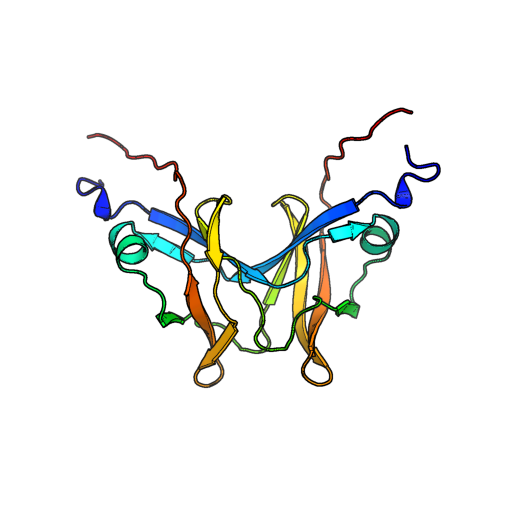^0.38 Å; an extended or disordered chain has a much larger Rg. The Cα contact count is the number of residue pairs whose Cα atoms are within 8 Å and are more than four positions apart in sequence — a standard proxy for tertiary packing density. The bounding box is the smallest axis-aligned box enclosing all Cα atoms.

Q: Which residues are in helices, strands, or loops?
A: DSSP 8-state secondary structure assigns each residue one of H (α-helix), G (3₁₀-helix), I (π-helix), E (extended β-strand), B (isolated β-bridge), T (hydrogen-bonded turn), S (bend), or '-' (coil). The assignment is computed from backbone hydrogen-bond geometry via the Kabsch–Sander algorithm.

Q: How mobile is each atom in the crystal?
A: Crystallographic B-factors measure how much each atom's electron density is smeared out, in Å². They rise in mobile loops and surface residues and fall in the buried interior. In AlphaFold models this column is repurposed to hold pLDDT instead.

Q: What if only a Cα trace is available?
A: P-SEA three-state annotation labels each residue as helix, strand, or coil based purely on the geometry of the Cα trace. It serves as a fallback when the full backbone (and thus DSSP) is unavailable.

Q: What family and function is it annotated with?
A: Database cross-references. InterPro integrates a dozen domain/family signature databases into unified entries with residue-range hits. GO terms attach function/process/location labels with evidence codes. CATH codes position the fold in a four-level structural taxonomy. Organism is the NCBI-taxonomy species name.

Q: Are the domains correctly placed relative to each other?
A: Predicted Aligned Error (PAE) is an AlphaFold confidence matrix: entry (i, j) is the expected error in the position of residue j, in ångströms, when the prediction is superimposed o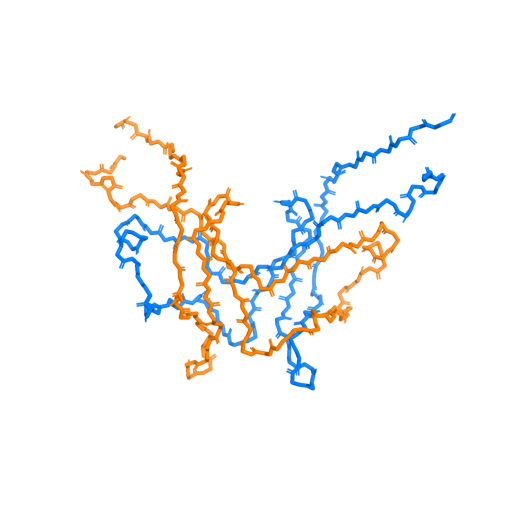n the true structure at residue i. Low PAE within a block of residues means that block is internally rigid and well-predicted; high PAE between two blocks means their relative placement is uncertain even if each block individually is confident.

Q: What do the diagnostic plots show?
A: Three diagnostic plots accompany the record. The Cα contact map visualizes the tertiary structure as a 2D adjacency matrix (8 Å cutoff, sequence-local contacts suppressed). The Ramachandran plot shows the distribution of backbone (φ, ψ) torsions, with points in the α and β basins reflecting secondary structure content. The PAE plot shows AlphaFold's inter-residue confidence as a color matrix.

Q: What is the amino-acid chain?
A: Primary structure: the covalent order of the twenty standard amino acids along the backbone. Two proteins with the same sequence will (almost always) fold to the same structure; two with 30% identity often share a fold but not the details.

Q: What do the rendered images show?
A: The six renders are orthographic views along the three Cartesian axes in both directions. Representation (cartoon, sticks, or surface) and color scheme (sequence-rainbow or by-chain) vary across proteins so the training set covers all the common visualization conventions.